Protein AF-A0ABD0L9A6-F1 (afdb_monomer)

Secondary structure (DSSP, 8-state):
-EEE--TTEEE-HHHHHHHHHHTTTGGGTEEEEEEE-S-PPPB--TTSTTB--TTT--SSS-S-EEEEEEEEE-HHHHHHHHHHGGGSPP-S-HHHHHHHHHHHH-TT-EEEE-TTEESS----HHHHTSTT-SEEES--HHHHHHHHH----S-------GGGGGS--------PPPP------HHHHHHHHHHHTT-HHHHHHHHHHHHHHHHHHHHH-

Organism: NCBI:txid370345

Sequence (221 aa):
FFLKTDDDMWVNVPALLNTVNKEQATLQTALGGSCRVTGTKPHRNVKSKWYASYNAYPQPTYPGFCSGTGYVSSLNLARHVISVSPDVPFFHLEDVYVSLCIQRLGKPFRLRPLRGFMYRGSFLACRLKSTYTITMHQVSPQRLRDTWTASCTRVHADRPRLSDRARYRLPTRHGKSPSLSGRGTIRDLDRKREFQRRNPNNDRAQRRFSLEVAKKKRRWF

Mean predicted aligned error: 11.39 Å

InterPro domains:
  IPR002659 Glycosyl transferase, family 31 [PF01762] (1-106)
  IPR002659 Glycosyl transferase, family 31 [PTHR11214] (1-107)

Radius of gyration: 20.24 Å; Cα contacts (8 Å, |Δi|>4): 299; chains: 1; bounding box: 45×55×52 Å

Structure (mmCIF, N/CA/C/O backbone):
data_AF-A0ABD0L9A6-F1
#
_entry.id   AF-A0ABD0L9A6-F1
#
loop_
_atom_site.group_PDB
_atom_site.id
_atom_site.type_symbol
_atom_site.label_atom_id
_atom_site.label_alt_id
_atom_site.label_comp_id
_atom_site.label_asym_id
_atom_site.label_entity_id
_atom_site.label_seq_id
_atom_site.pdbx_PDB_ins_code
_atom_site.Cartn_x
_atom_site.Cartn_y
_atom_site.Cartn_z
_atom_site.occupancy
_atom_site.B_iso_or_equiv
_atom_site.auth_seq_id
_atom_site.auth_comp_id
_atom_site.auth_asym_id
_atom_site.auth_atom_id
_atom_site.pdbx_PDB_model_num
ATOM 1 N N . PHE A 1 1 ? 10.669 -9.764 2.326 1.00 96.31 1 PHE A N 1
ATOM 2 C CA . PHE A 1 1 ? 9.796 -8.601 2.047 1.00 96.31 1 PHE A CA 1
ATOM 3 C C . PHE A 1 1 ? 8.679 -9.035 1.123 1.00 96.31 1 PHE A C 1
ATOM 5 O O . PHE A 1 1 ? 8.793 -10.104 0.538 1.00 96.31 1 PHE A O 1
ATOM 12 N N . PHE A 1 2 ? 7.621 -8.241 1.002 1.00 97.31 2 PHE A N 1
ATOM 13 C CA . PHE A 1 2 ? 6.567 -8.456 0.018 1.00 97.31 2 PHE A CA 1
ATOM 14 C C . PHE A 1 2 ? 6.154 -7.124 -0.625 1.00 97.31 2 PHE A C 1
ATOM 16 O O . PHE A 1 2 ? 6.320 -6.058 -0.024 1.00 97.31 2 PHE A O 1
ATOM 23 N N . LEU A 1 3 ? 5.602 -7.212 -1.834 1.00 97.94 3 LEU A N 1
ATOM 24 C CA . LEU A 1 3 ? 4.843 -6.161 -2.506 1.00 97.94 3 LEU A CA 1
ATOM 25 C C . LEU A 1 3 ? 3.428 -6.703 -2.715 1.00 97.94 3 LEU A C 1
ATOM 27 O O . LEU A 1 3 ? 3.273 -7.789 -3.271 1.00 97.94 3 LEU A O 1
ATOM 31 N N . LYS A 1 4 ? 2.411 -5.944 -2.309 1.00 97.19 4 LYS A N 1
ATOM 32 C CA . LYS A 1 4 ? 1.042 -6.128 -2.803 1.00 97.19 4 LYS A CA 1
ATOM 33 C C . LYS A 1 4 ? 0.801 -5.120 -3.916 1.00 97.19 4 LYS A C 1
ATOM 35 O O . LYS A 1 4 ? 1.149 -3.955 -3.745 1.00 97.19 4 LYS A O 1
ATOM 40 N N . THR A 1 5 ? 0.181 -5.542 -5.014 1.00 96.31 5 THR A N 1
ATOM 41 C CA . THR A 1 5 ? -0.231 -4.679 -6.132 1.00 96.31 5 THR A CA 1
ATOM 42 C C . THR A 1 5 ? -1.413 -5.309 -6.881 1.00 96.31 5 THR A C 1
ATOM 44 O O . THR A 1 5 ? -1.702 -6.483 -6.652 1.00 96.31 5 THR A O 1
ATOM 47 N N . ASP A 1 6 ? -2.103 -4.529 -7.712 1.00 94.31 6 ASP A N 1
ATOM 48 C CA . ASP A 1 6 ? -3.167 -5.001 -8.615 1.00 94.31 6 ASP A CA 1
ATOM 49 C C . ASP A 1 6 ? -2.582 -5.464 -9.968 1.00 94.31 6 ASP A C 1
ATOM 51 O O . ASP A 1 6 ? -1.378 -5.325 -10.205 1.00 94.31 6 ASP A O 1
ATOM 55 N N . ASP A 1 7 ? -3.408 -6.048 -10.837 1.00 94.31 7 ASP A N 1
ATOM 56 C CA . ASP A 1 7 ? -3.020 -6.604 -12.144 1.00 94.31 7 ASP A CA 1
ATOM 57 C C . ASP A 1 7 ? -2.877 -5.548 -13.257 1.00 94.31 7 ASP A C 1
ATOM 59 O O . ASP A 1 7 ? -2.206 -5.788 -14.261 1.00 94.31 7 ASP A O 1
ATOM 63 N N . ASP A 1 8 ? -3.429 -4.351 -13.057 1.00 94.31 8 ASP A N 1
ATOM 64 C CA . ASP A 1 8 ? -3.338 -3.197 -13.957 1.00 94.31 8 ASP A CA 1
ATOM 65 C C . ASP A 1 8 ? -2.182 -2.242 -13.598 1.00 94.31 8 ASP A C 1
ATOM 67 O O . ASP A 1 8 ? -2.239 -1.026 -13.820 1.00 94.31 8 ASP A O 1
ATOM 71 N N . MET A 1 9 ? -1.109 -2.793 -13.032 1.00 96.19 9 MET A N 1
ATOM 72 C CA . MET A 1 9 ? -0.025 -2.034 -12.416 1.00 96.19 9 MET A CA 1
ATOM 73 C C . MET A 1 9 ? 1.314 -2.275 -13.111 1.00 96.19 9 MET A C 1
ATOM 75 O O . MET A 1 9 ? 1.792 -3.403 -13.218 1.00 96.19 9 MET A O 1
ATOM 79 N N . TRP A 1 10 ? 1.995 -1.196 -13.501 1.00 96.50 10 TRP A N 1
ATOM 80 C CA . TRP A 1 10 ? 3.427 -1.261 -13.801 1.00 96.50 10 TRP A CA 1
ATOM 81 C C . TRP A 1 10 ? 4.229 -1.338 -12.505 1.00 96.50 10 TRP A C 1
ATOM 83 O O . TRP A 1 10 ? 3.952 -0.586 -11.569 1.00 96.50 10 TRP A O 1
ATOM 93 N N . VAL A 1 11 ? 5.267 -2.179 -12.489 1.00 97.25 11 VAL A N 1
ATOM 94 C CA . VAL A 1 11 ? 6.224 -2.289 -11.384 1.00 97.25 11 VAL A CA 1
ATOM 95 C C . VAL A 1 11 ? 7.651 -2.189 -11.921 1.00 97.25 11 VAL A C 1
ATOM 97 O O . VAL A 1 11 ? 8.142 -3.075 -12.617 1.00 97.25 11 VAL A O 1
ATOM 100 N N . ASN A 1 12 ? 8.354 -1.123 -11.544 1.00 96.75 12 ASN A N 1
ATOM 101 C CA . ASN A 1 12 ? 9.785 -0.981 -11.781 1.00 96.75 12 ASN A CA 1
ATOM 102 C C . ASN A 1 12 ? 10.559 -1.745 -10.697 1.00 96.75 12 ASN A C 1
ATOM 104 O O . ASN A 1 12 ? 10.879 -1.198 -9.638 1.00 96.75 12 ASN A O 1
ATOM 108 N N . VAL A 1 13 ? 10.842 -3.024 -10.957 1.00 96.56 13 VAL A N 1
ATOM 109 C CA . VAL A 1 13 ? 11.501 -3.923 -9.995 1.00 96.56 13 VAL A CA 1
ATOM 110 C C . VAL A 1 13 ? 12.868 -3.391 -9.520 1.00 96.56 13 VAL A C 1
ATOM 112 O O . VAL A 1 13 ? 13.085 -3.370 -8.308 1.00 96.56 13 VAL A O 1
ATOM 115 N N . PRO A 1 14 ? 13.772 -2.877 -10.381 1.00 96.06 14 PRO A N 1
ATOM 116 C CA . PRO A 1 14 ? 15.020 -2.262 -9.913 1.00 96.06 14 PRO A CA 1
ATOM 117 C C . PRO A 1 14 ? 14.820 -1.093 -8.935 1.00 96.06 14 PRO A C 1
ATOM 119 O O . PRO A 1 14 ? 15.480 -1.032 -7.894 1.00 96.06 14 PRO A O 1
ATOM 122 N N . ALA A 1 15 ? 13.895 -0.172 -9.231 1.00 96.75 15 ALA A N 1
ATOM 123 C CA . ALA A 1 15 ? 13.607 0.959 -8.346 1.00 96.75 15 ALA A CA 1
ATOM 124 C C . ALA A 1 15 ? 12.977 0.499 -7.020 1.00 96.75 15 ALA A C 1
ATOM 126 O O . ALA A 1 15 ? 13.343 0.998 -5.954 1.00 96.75 15 ALA A O 1
ATOM 127 N N . LEU A 1 16 ? 12.078 -0.488 -7.083 1.00 97.94 16 LEU A N 1
ATOM 128 C CA . LEU A 1 16 ? 11.472 -1.129 -5.920 1.00 97.94 16 LEU A CA 1
ATOM 129 C C . LEU A 1 16 ? 12.531 -1.732 -4.990 1.00 97.94 16 LEU A C 1
ATOM 131 O O . LEU A 1 16 ? 12.532 -1.425 -3.799 1.00 97.94 16 LEU A O 1
ATOM 135 N N . LEU A 1 17 ? 13.438 -2.555 -5.526 1.00 97.81 17 LEU A N 1
ATOM 136 C CA . LEU A 1 17 ? 14.486 -3.217 -4.746 1.00 97.81 17 LEU A CA 1
ATOM 137 C C . LEU A 1 17 ? 15.423 -2.199 -4.087 1.00 97.81 17 LEU A C 1
ATOM 139 O O . LEU A 1 17 ? 15.711 -2.310 -2.898 1.00 97.81 17 LEU A O 1
ATOM 143 N N . ASN A 1 18 ? 15.823 -1.153 -4.816 1.00 97.38 18 ASN A N 1
ATOM 144 C CA . ASN A 1 18 ? 16.620 -0.057 -4.261 1.00 97.38 18 ASN A CA 1
ATOM 145 C C . ASN A 1 18 ? 15.913 0.632 -3.079 1.00 97.38 18 ASN A C 1
ATOM 147 O O . ASN A 1 18 ? 16.538 0.906 -2.056 1.00 97.38 18 ASN A O 1
ATOM 151 N N . THR A 1 19 ? 14.608 0.896 -3.194 1.00 97.50 19 THR A N 1
ATOM 152 C CA . THR A 1 19 ? 13.826 1.500 -2.105 1.00 97.50 19 THR A CA 1
ATOM 153 C C . THR A 1 19 ? 13.666 0.549 -0.917 1.00 97.50 19 THR A C 1
ATOM 155 O O . THR A 1 19 ? 13.827 0.986 0.220 1.00 97.50 19 THR A O 1
ATOM 158 N N . VAL A 1 20 ? 13.398 -0.741 -1.147 1.00 97.75 20 VAL A N 1
ATOM 159 C CA . VAL A 1 20 ? 13.281 -1.741 -0.071 1.00 97.75 20 VAL A CA 1
ATOM 160 C C . VAL A 1 20 ? 14.597 -1.888 0.690 1.00 97.75 20 VAL A C 1
ATOM 162 O O . VAL A 1 20 ? 14.572 -1.897 1.917 1.00 97.75 20 VAL A O 1
ATOM 165 N N . ASN A 1 21 ? 15.734 -1.923 -0.009 1.00 97.88 21 ASN A N 1
ATOM 166 C CA . ASN A 1 21 ? 17.052 -2.008 0.622 1.00 97.88 21 ASN A CA 1
ATOM 167 C C . ASN A 1 21 ? 17.349 -0.769 1.482 1.00 97.88 21 ASN A C 1
ATOM 169 O O . ASN A 1 21 ? 17.810 -0.895 2.612 1.00 97.88 21 ASN A O 1
ATOM 173 N N . LYS A 1 22 ? 17.018 0.434 0.995 1.00 97.62 22 LYS A N 1
ATOM 174 C CA . LYS A 1 22 ? 17.204 1.684 1.755 1.00 97.62 22 LYS A CA 1
ATOM 175 C C . LYS A 1 22 ? 16.299 1.794 2.982 1.00 97.62 22 LYS A C 1
ATOM 177 O O . LYS A 1 22 ? 16.695 2.375 3.985 1.00 97.62 22 LYS A O 1
ATOM 182 N N . GLU A 1 23 ? 15.084 1.257 2.910 1.00 97.81 23 GLU A N 1
ATOM 183 C CA . GLU A 1 23 ? 14.088 1.330 3.987 1.00 97.81 23 GLU A CA 1
ATOM 184 C C . GLU A 1 23 ? 13.990 0.012 4.783 1.00 97.81 23 GLU A C 1
ATOM 186 O O . GLU A 1 23 ? 13.019 -0.196 5.510 1.00 97.81 23 GLU A O 1
ATOM 191 N N . GLN A 1 24 ? 14.983 -0.882 4.679 1.00 97.38 24 GLN A N 1
ATOM 192 C CA . GLN A 1 24 ? 14.928 -2.250 5.213 1.00 97.38 24 GLN A CA 1
ATOM 193 C C . GLN A 1 24 ? 14.579 -2.299 6.708 1.00 97.38 24 GLN A C 1
ATOM 195 O O . GLN A 1 24 ? 13.755 -3.121 7.121 1.00 97.38 24 GLN A O 1
ATOM 200 N N . ALA A 1 25 ? 15.177 -1.409 7.508 1.00 97.75 25 ALA A N 1
ATOM 201 C CA . ALA A 1 25 ? 14.904 -1.294 8.939 1.00 97.75 25 ALA A CA 1
ATOM 202 C C . ALA A 1 25 ? 13.507 -0.709 9.209 1.00 97.75 25 ALA A C 1
ATOM 204 O O . ALA A 1 25 ? 12.730 -1.278 9.973 1.00 97.75 25 ALA A O 1
ATOM 205 N N . THR A 1 26 ? 13.142 0.384 8.529 1.00 98.12 26 THR A N 1
ATOM 206 C CA . THR A 1 26 ? 11.825 1.030 8.664 1.00 98.12 26 THR A CA 1
ATOM 207 C C . THR A 1 26 ? 10.682 0.070 8.333 1.00 98.12 26 THR A C 1
ATOM 209 O O . THR A 1 26 ? 9.680 0.018 9.043 1.00 98.12 26 THR A O 1
ATOM 212 N N . LEU A 1 27 ? 10.828 -0.718 7.268 1.00 98.19 27 LEU A N 1
ATOM 213 C CA . LEU A 1 27 ? 9.805 -1.641 6.779 1.00 98.19 27 LEU A CA 1
ATOM 214 C C . LEU A 1 27 ? 9.619 -2.883 7.671 1.00 98.19 27 LEU A C 1
ATOM 216 O O . LEU A 1 27 ? 8.700 -3.667 7.431 1.00 98.19 27 LEU A O 1
ATOM 220 N N . GLN A 1 28 ? 10.424 -3.068 8.727 1.00 97.94 28 GLN A N 1
ATOM 221 C CA . GLN A 1 28 ? 10.143 -4.091 9.746 1.00 97.94 28 GLN A CA 1
ATOM 222 C C . GLN A 1 28 ? 8.860 -3.795 10.523 1.00 97.94 28 GLN A C 1
ATOM 224 O O . GLN A 1 28 ? 8.143 -4.716 10.905 1.00 97.94 28 GLN A O 1
ATOM 229 N N . THR A 1 29 ? 8.551 -2.512 10.716 1.00 98.19 29 THR A N 1
ATOM 230 C CA . THR A 1 29 ? 7.389 -2.051 11.485 1.00 98.19 29 THR A CA 1
ATOM 231 C 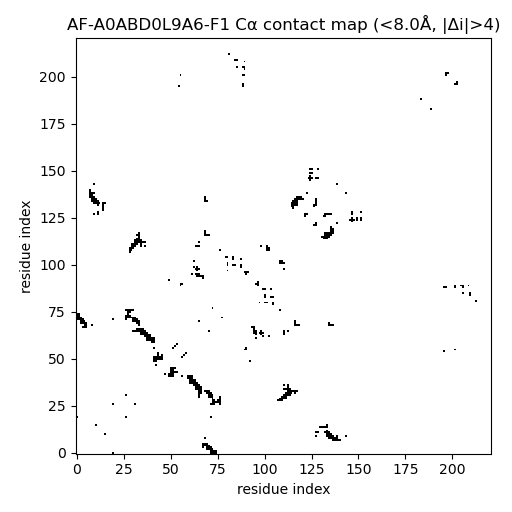C . THR A 1 29 ? 6.506 -1.089 10.696 1.00 98.19 29 THR A C 1
ATOM 233 O O . THR A 1 29 ? 5.508 -0.602 11.220 1.00 98.19 29 THR A O 1
ATOM 236 N N . ALA A 1 30 ? 6.816 -0.815 9.427 1.00 98.12 30 ALA A N 1
ATOM 237 C CA . ALA A 1 30 ? 6.038 0.112 8.620 1.00 98.12 30 ALA A CA 1
ATOM 238 C C . ALA A 1 30 ? 5.508 -0.481 7.315 1.00 98.12 30 ALA A C 1
ATOM 240 O O . ALA A 1 30 ? 6.184 -1.260 6.639 1.00 98.12 30 ALA A O 1
ATOM 241 N N . LEU A 1 31 ? 4.303 -0.050 6.940 1.00 98.19 31 LEU A N 1
ATOM 242 C CA . LEU A 1 31 ? 3.737 -0.271 5.611 1.00 98.19 31 LEU A CA 1
ATOM 243 C C . LEU A 1 31 ? 4.124 0.896 4.707 1.00 98.19 31 LEU A C 1
ATOM 245 O O . LEU A 1 31 ? 3.714 2.033 4.944 1.00 98.19 31 LEU A O 1
ATOM 249 N N . GLY A 1 32 ? 4.954 0.616 3.710 1.00 97.88 32 GLY A N 1
ATOM 250 C CA . GLY A 1 32 ? 5.490 1.598 2.779 1.00 97.88 32 GLY A CA 1
ATOM 251 C C . GLY A 1 32 ? 4.649 1.720 1.516 1.00 97.88 32 GLY A C 1
ATOM 252 O O . GLY A 1 32 ? 4.267 0.707 0.947 1.00 97.88 32 GLY A O 1
ATOM 253 N N . GLY A 1 33 ? 4.399 2.930 1.025 1.00 97.19 33 GLY A N 1
ATOM 254 C CA . GLY A 1 33 ? 3.705 3.119 -0.254 1.00 97.19 33 GLY A CA 1
ATOM 255 C C . GLY A 1 33 ? 3.180 4.535 -0.453 1.00 97.19 33 GLY A C 1
ATOM 256 O O . GLY A 1 33 ? 3.641 5.483 0.188 1.00 97.19 33 GLY A O 1
ATOM 257 N N . SER A 1 34 ? 2.173 4.682 -1.315 1.00 95.81 34 SER A N 1
ATOM 258 C CA . SER A 1 34 ? 1.457 5.953 -1.483 1.00 95.81 34 SER A CA 1
ATOM 259 C C . SER A 1 34 ? 0.446 6.141 -0.353 1.00 95.81 34 SER A C 1
ATOM 261 O O . SER A 1 34 ? -0.719 5.761 -0.470 1.00 95.81 34 SER A O 1
ATOM 263 N N . CYS A 1 35 ? 0.906 6.663 0.786 1.00 95.62 35 CYS A N 1
ATOM 264 C CA . CYS A 1 35 ? 0.108 6.700 2.009 1.00 95.62 35 CYS A CA 1
ATOM 265 C C . CYS A 1 35 ? -0.482 8.077 2.309 1.00 95.62 35 CYS A C 1
ATOM 267 O O . CYS A 1 35 ? 0.227 9.081 2.391 1.00 95.62 35 CYS A O 1
ATOM 269 N N . ARG A 1 36 ? -1.793 8.103 2.552 1.00 92.69 36 ARG A N 1
ATOM 270 C CA . ARG A 1 36 ? -2.509 9.233 3.138 1.00 92.69 36 ARG A CA 1
ATOM 271 C C . ARG A 1 36 ? -2.546 9.026 4.640 1.00 92.69 36 ARG A C 1
ATOM 273 O O . ARG A 1 36 ? -3.248 8.145 5.115 1.00 92.69 36 ARG A O 1
ATOM 280 N N . VAL A 1 37 ? -1.771 9.810 5.382 1.00 86.12 37 VAL A N 1
ATOM 281 C CA . VAL A 1 37 ? -1.580 9.564 6.820 1.00 86.12 37 VAL A CA 1
ATOM 282 C C . VAL A 1 37 ? -2.768 9.981 7.682 1.00 86.12 37 VAL A C 1
ATOM 284 O O . VAL A 1 37 ? -2.945 9.383 8.728 1.00 86.12 37 VAL A O 1
ATOM 287 N N . THR A 1 38 ? -3.595 10.947 7.264 1.00 87.50 38 THR A N 1
ATOM 288 C CA . THR A 1 38 ? -4.823 11.356 7.973 1.00 87.50 38 THR A CA 1
ATOM 289 C C . THR A 1 38 ? -5.822 12.033 7.021 1.00 87.50 38 THR A C 1
ATOM 291 O O . THR A 1 38 ? -5.498 12.365 5.878 1.00 87.50 38 THR A O 1
ATOM 294 N N . GLY A 1 39 ? -7.059 12.246 7.487 1.00 86.88 39 GLY A N 1
ATOM 295 C CA . GLY A 1 39 ? -7.980 13.239 6.912 1.00 86.88 39 GLY A CA 1
ATOM 296 C C . GLY A 1 39 ? -8.736 12.822 5.648 1.00 86.88 39 GLY A C 1
ATOM 297 O O . GLY A 1 39 ? -9.492 13.622 5.099 1.00 86.88 39 GLY A O 1
ATOM 298 N N . THR A 1 40 ? -8.586 11.579 5.182 1.00 93.50 40 THR A N 1
ATOM 299 C CA . THR A 1 40 ? -9.368 11.096 4.033 1.00 93.50 40 THR A CA 1
ATOM 300 C C . THR A 1 40 ? -10.769 10.697 4.476 1.00 93.50 40 THR A C 1
ATOM 302 O O . THR A 1 40 ? -10.922 9.897 5.397 1.00 93.50 40 THR A O 1
ATOM 305 N N . LYS A 1 41 ? -11.792 11.256 3.824 1.00 96.25 41 LYS A N 1
ATOM 306 C CA . LYS A 1 41 ? -13.197 10.932 4.088 1.00 96.25 41 LYS A CA 1
ATOM 307 C C . LYS A 1 41 ? -13.597 9.644 3.352 1.00 96.25 41 LYS A C 1
ATOM 309 O O . LYS A 1 41 ? -13.246 9.511 2.178 1.00 96.25 41 LYS A O 1
ATOM 314 N N . PRO A 1 42 ? -14.348 8.730 3.989 1.00 96.19 42 PRO A N 1
ATOM 315 C CA . PRO A 1 42 ? -14.938 7.586 3.304 1.00 96.19 42 PRO A CA 1
ATOM 316 C C . PRO A 1 42 ? -15.896 8.043 2.197 1.00 96.19 42 PRO A C 1
ATOM 318 O O . PRO A 1 42 ? -16.665 8.990 2.392 1.00 96.19 42 PRO A O 1
ATOM 321 N N . HIS A 1 43 ? -15.890 7.371 1.044 1.00 96.94 43 HIS A N 1
ATOM 322 C CA . HIS A 1 43 ? -16.842 7.681 -0.022 1.00 96.94 43 HIS A CA 1
ATOM 323 C C . HIS A 1 43 ? -18.239 7.207 0.386 1.00 96.94 43 HIS A C 1
ATOM 325 O O . HIS A 1 43 ? -18.463 6.018 0.570 1.00 96.94 43 HIS A O 1
ATOM 331 N N . ARG A 1 44 ? -19.197 8.130 0.521 1.00 96.69 44 ARG A N 1
ATOM 332 C CA . ARG A 1 44 ? -20.578 7.810 0.939 1.00 96.69 44 ARG A CA 1
ATOM 333 C C . ARG A 1 44 ? -21.565 7.657 -0.222 1.00 96.69 44 ARG A C 1
ATOM 335 O O . ARG A 1 44 ? -22.733 7.374 0.005 1.00 96.69 44 ARG A O 1
ATOM 342 N N . ASN A 1 45 ? -21.104 7.819 -1.461 1.00 97.25 45 ASN A N 1
ATOM 343 C CA . ASN A 1 45 ? -21.920 7.575 -2.647 1.00 97.25 45 ASN A CA 1
ATOM 344 C C . ASN A 1 45 ? -21.990 6.068 -2.932 1.00 97.25 45 ASN A C 1
ATOM 346 O O . ASN A 1 45 ? -20.961 5.477 -3.255 1.00 97.25 45 ASN A O 1
ATOM 350 N N . VAL A 1 46 ? -23.191 5.485 -2.875 1.00 96.00 46 VAL A N 1
ATOM 351 C CA . VAL A 1 46 ? -23.457 4.055 -3.132 1.00 96.00 46 VAL A CA 1
ATOM 352 C C . VAL A 1 46 ? -23.030 3.582 -4.524 1.00 96.00 46 VAL A C 1
ATOM 354 O O . VAL A 1 46 ? -22.747 2.407 -4.706 1.00 96.00 46 VAL A O 1
ATOM 357 N N . LYS A 1 47 ? -22.936 4.492 -5.504 1.00 96.81 47 LYS A N 1
ATOM 358 C CA . LYS A 1 47 ? -22.467 4.186 -6.866 1.00 96.81 47 LYS A CA 1
ATOM 359 C C . LYS A 1 47 ? -20.939 4.159 -6.984 1.00 96.81 47 LYS A C 1
ATOM 361 O O . LYS A 1 47 ? -20.403 3.864 -8.047 1.00 96.81 47 LYS A O 1
ATOM 366 N N . SER A 1 48 ? -20.214 4.534 -5.930 1.00 96.50 48 SER A N 1
ATOM 367 C CA . SER A 1 48 ? -18.754 4.532 -5.942 1.00 96.50 48 SER A CA 1
ATOM 368 C C . SER A 1 48 ? -18.216 3.124 -5.716 1.00 96.50 48 SER A C 1
ATOM 370 O O . SER A 1 48 ? -18.606 2.463 -4.759 1.00 96.50 48 SER A O 1
ATOM 372 N N . LYS A 1 49 ? -17.212 2.712 -6.500 1.00 93.31 49 LYS A N 1
ATOM 373 C CA . LYS A 1 49 ? -16.455 1.476 -6.227 1.00 93.31 49 LYS A CA 1
ATOM 374 C C . LYS A 1 49 ? -15.741 1.475 -4.867 1.00 93.31 49 LYS A C 1
ATOM 376 O O . LYS A 1 49 ? -15.319 0.428 -4.401 1.00 93.31 49 LYS A O 1
ATOM 381 N N . TRP A 1 50 ? -15.594 2.651 -4.253 1.00 95.38 50 TRP A N 1
ATOM 382 C CA . TRP A 1 50 ? -14.994 2.840 -2.932 1.00 95.38 50 TRP A CA 1
ATOM 383 C C . TRP A 1 50 ? -16.040 3.114 -1.839 1.00 95.38 50 TRP A C 1
ATOM 385 O O . TRP A 1 50 ? -15.701 3.669 -0.792 1.00 95.38 50 TRP A O 1
ATOM 395 N N . TYR A 1 51 ? -17.318 2.809 -2.096 1.00 96.94 51 TYR A N 1
ATOM 396 C CA . TYR A 1 51 ? -18.416 3.116 -1.186 1.00 96.94 51 TYR A CA 1
ATOM 397 C C . TYR A 1 51 ? -18.224 2.476 0.191 1.00 96.94 51 TYR A C 1
ATOM 399 O O . TYR A 1 51 ? -18.223 1.262 0.350 1.00 96.94 51 TYR A O 1
ATOM 407 N N . ALA A 1 52 ? -18.164 3.310 1.219 1.00 96.38 52 ALA A N 1
ATOM 408 C CA . ALA A 1 52 ? -18.150 2.906 2.609 1.00 96.38 52 ALA A CA 1
ATOM 409 C C . ALA A 1 52 ? -19.477 3.306 3.256 1.00 96.38 52 ALA A C 1
ATOM 411 O O . ALA A 1 52 ? -19.738 4.493 3.477 1.00 96.38 52 ALA A O 1
ATOM 412 N N . SER A 1 53 ? -20.312 2.329 3.605 1.00 95.12 53 SER A N 1
ATOM 413 C CA . SER A 1 53 ? -21.539 2.601 4.358 1.00 95.12 53 SER A CA 1
ATOM 414 C C . SER A 1 53 ? -21.223 3.075 5.780 1.00 95.12 53 SER A C 1
ATOM 416 O O . SER A 1 53 ? -20.157 2.781 6.331 1.00 95.12 53 SER A O 1
ATOM 418 N N . TYR A 1 54 ? -22.149 3.810 6.399 1.00 94.75 54 TYR A N 1
ATOM 419 C CA . TYR A 1 54 ? -22.020 4.189 7.812 1.00 94.75 54 TYR A CA 1
ATOM 420 C C . TYR A 1 54 ? -21.998 2.965 8.734 1.00 94.75 54 TYR A C 1
ATOM 422 O O . TYR A 1 54 ? -21.279 2.970 9.729 1.00 94.75 54 TYR A O 1
ATOM 430 N N . ASN A 1 55 ? -22.694 1.891 8.353 1.00 92.00 55 ASN A N 1
ATOM 431 C CA . ASN A 1 55 ? -22.693 0.631 9.094 1.00 92.00 55 ASN A CA 1
ATOM 432 C C . ASN A 1 55 ? -21.321 -0.056 9.058 1.00 92.00 55 ASN A C 1
ATOM 434 O O . ASN A 1 55 ? -20.868 -0.564 10.079 1.00 92.00 55 ASN A O 1
ATOM 438 N N . ALA A 1 56 ? -20.651 -0.065 7.900 1.00 90.75 56 ALA A N 1
ATOM 439 C CA . ALA A 1 56 ? -19.316 -0.650 7.768 1.00 90.75 56 ALA A CA 1
ATOM 440 C C . ALA A 1 56 ? -18.236 0.239 8.403 1.00 90.75 56 ALA A C 1
ATOM 442 O O . ALA A 1 56 ? -17.289 -0.256 9.007 1.00 90.75 56 ALA A O 1
ATOM 443 N N . TYR A 1 57 ? -18.370 1.562 8.274 1.00 94.94 57 TYR A N 1
ATOM 444 C CA . TYR A 1 57 ? -17.411 2.515 8.819 1.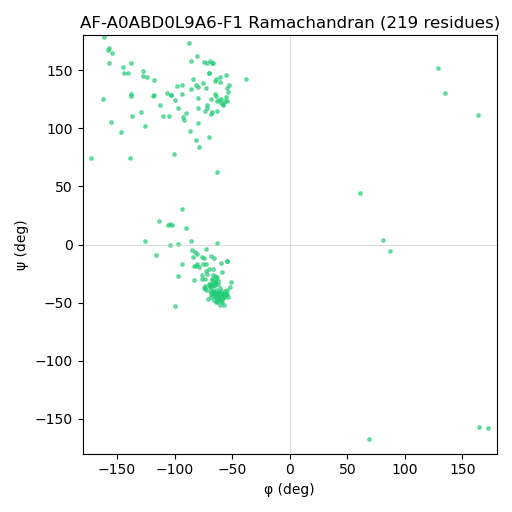00 94.94 57 TYR A CA 1
ATOM 445 C C . TYR A 1 57 ? -18.107 3.809 9.273 1.00 94.94 57 TYR A C 1
ATOM 447 O O . TYR A 1 57 ? -18.342 4.699 8.449 1.00 94.94 57 TYR A O 1
ATOM 455 N N . PRO A 1 58 ? -18.430 3.955 10.569 1.00 94.56 58 PRO A N 1
ATOM 456 C CA . PRO A 1 58 ? -19.200 5.088 11.083 1.00 94.56 58 PRO A CA 1
ATOM 457 C C . PRO A 1 58 ? -18.362 6.360 11.246 1.00 94.56 58 PRO A C 1
ATOM 459 O O . PRO A 1 58 ? -18.916 7.454 11.310 1.00 94.56 58 PRO A O 1
ATOM 462 N N . GLN A 1 59 ? -17.031 6.243 11.301 1.00 94.75 59 GLN A N 1
ATOM 463 C CA . GLN A 1 59 ? -16.161 7.395 11.534 1.00 94.75 59 GLN A CA 1
ATOM 464 C C . GLN A 1 59 ? -16.148 8.341 10.316 1.00 94.75 59 GLN A C 1
ATOM 466 O O . GLN A 1 59 ? -16.259 7.891 9.169 1.00 94.75 59 GLN A O 1
ATOM 471 N N . PRO A 1 60 ? -16.005 9.660 10.533 1.00 95.81 60 PRO A N 1
ATOM 472 C CA . PRO A 1 60 ? -16.048 10.653 9.457 1.00 95.81 60 PRO A CA 1
ATOM 473 C C . PRO A 1 60 ? -14.798 10.638 8.567 1.00 95.81 60 PRO A C 1
ATOM 475 O O . PRO A 1 60 ? -14.850 11.093 7.424 1.00 95.81 60 PRO A O 1
ATOM 478 N N . THR A 1 61 ? -13.678 10.129 9.076 1.00 96.12 61 THR A N 1
ATOM 479 C CA . THR A 1 61 ? -12.389 10.061 8.384 1.00 96.12 61 THR A CA 1
ATOM 480 C C . THR A 1 61 ? -11.696 8.742 8.686 1.00 96.12 61 THR A C 1
ATOM 482 O O . THR A 1 61 ? -11.832 8.194 9.778 1.00 96.12 61 THR A O 1
ATOM 485 N N . TYR A 1 62 ? -10.932 8.243 7.716 1.00 95.00 62 TYR A N 1
ATOM 486 C CA . TYR A 1 62 ? -9.999 7.150 7.949 1.00 95.00 62 TYR A CA 1
ATOM 487 C C . TYR A 1 62 ? -8.812 7.628 8.801 1.00 95.00 62 TYR A C 1
ATOM 489 O O . TYR A 1 62 ? -8.365 8.771 8.639 1.00 95.00 62 TYR A O 1
ATOM 497 N N . PRO A 1 63 ? -8.240 6.752 9.649 1.00 91.00 63 PRO A N 1
ATOM 498 C CA . PRO A 1 63 ? -7.045 7.046 10.446 1.00 91.00 63 PRO A CA 1
ATOM 499 C C . PRO A 1 63 ? -5.779 7.206 9.596 1.00 91.00 63 PRO A C 1
ATOM 501 O O . PRO A 1 63 ? -4.752 7.617 10.117 1.00 91.00 63 PRO A O 1
ATOM 504 N N . GLY A 1 64 ? -5.870 6.866 8.310 1.00 94.25 64 GLY A N 1
ATOM 505 C CA . GLY A 1 64 ? -4.797 6.843 7.331 1.00 94.25 64 GLY A CA 1
ATOM 506 C C . GLY A 1 64 ? -4.760 5.495 6.615 1.00 94.25 64 GLY A C 1
ATOM 507 O O . GLY A 1 64 ? -5.196 4.491 7.175 1.00 94.25 64 GLY A O 1
ATOM 508 N N . PHE A 1 65 ? -4.278 5.471 5.375 1.00 96.19 65 PHE A N 1
ATOM 509 C CA . PHE A 1 65 ? -4.053 4.234 4.625 1.00 96.19 65 PHE A CA 1
ATOM 510 C C . PHE A 1 65 ? -3.009 4.408 3.521 1.00 96.19 65 PHE A C 1
ATOM 512 O O . PHE A 1 65 ? -2.776 5.525 3.052 1.00 96.19 65 PHE A O 1
ATOM 519 N N . CYS A 1 66 ? -2.380 3.311 3.107 1.00 95.44 66 CYS A N 1
ATOM 520 C CA . CYS A 1 66 ? -1.560 3.260 1.895 1.00 95.44 66 CYS A CA 1
ATOM 521 C C . CYS A 1 66 ? -2.411 2.777 0.730 1.00 95.44 66 CYS A C 1
ATOM 523 O O . CYS A 1 66 ? -3.094 1.782 0.875 1.00 95.44 66 CYS A O 1
ATOM 525 N N . SER A 1 67 ? -2.400 3.489 -0.394 1.00 92.25 67 SER A N 1
ATOM 526 C CA . SER A 1 67 ? -3.259 3.192 -1.542 1.00 92.25 67 SER A CA 1
ATOM 527 C C . SER A 1 67 ? -3.008 1.798 -2.124 1.00 92.25 67 SER A C 1
ATOM 529 O O . SER A 1 67 ? -1.861 1.364 -2.244 1.00 92.25 67 SER A O 1
ATOM 531 N N . GLY A 1 68 ? -4.085 1.156 -2.587 1.00 87.31 68 GLY A N 1
ATOM 532 C CA . GLY A 1 68 ? -4.051 -0.117 -3.311 1.00 87.31 68 GLY A CA 1
ATOM 533 C C . GLY A 1 68 ? -3.158 -0.170 -4.562 1.00 87.31 68 GLY A C 1
ATOM 534 O O . GLY A 1 68 ? -2.789 -1.271 -4.963 1.00 87.31 68 GLY A O 1
ATOM 535 N N . THR A 1 69 ? -2.694 0.971 -5.099 1.00 87.88 69 THR A N 1
ATOM 536 C CA . THR A 1 69 ? -1.726 1.060 -6.223 1.00 87.88 69 THR A CA 1
ATOM 537 C C . THR A 1 69 ? -0.345 0.473 -5.931 1.00 87.88 69 THR A C 1
ATOM 539 O O . THR A 1 69 ? 0.592 0.622 -6.713 1.00 87.88 69 THR A O 1
ATOM 542 N N . GLY A 1 70 ? -0.148 -0.069 -4.742 1.00 95.44 70 GLY A N 1
ATOM 543 C CA . GLY A 1 70 ? 1.069 -0.748 -4.366 1.00 95.44 70 GLY A CA 1
ATOM 544 C C . GLY A 1 70 ? 1.529 -0.321 -2.989 1.00 95.44 70 GLY A C 1
ATOM 545 O O . GLY A 1 70 ? 1.664 0.873 -2.702 1.00 95.44 70 GLY A O 1
ATOM 546 N N . TYR A 1 71 ? 1.818 -1.310 -2.157 1.00 97.44 71 TYR A N 1
ATOM 547 C CA . TYR A 1 71 ? 2.489 -1.095 -0.889 1.00 97.44 71 TYR A CA 1
ATOM 548 C C . TYR A 1 71 ? 3.432 -2.257 -0.575 1.00 97.44 71 TYR A C 1
ATOM 550 O O . TYR A 1 71 ? 3.249 -3.391 -1.022 1.00 97.44 71 TYR A O 1
ATOM 558 N N . VAL A 1 72 ? 4.466 -1.954 0.199 1.00 98.31 72 VAL A N 1
ATOM 559 C CA . VAL A 1 72 ? 5.576 -2.847 0.515 1.00 98.31 72 VAL A CA 1
ATOM 560 C C . VAL A 1 72 ? 5.771 -2.936 2.013 1.00 98.31 72 VAL A C 1
ATOM 562 O O . VAL A 1 72 ? 5.608 -1.950 2.733 1.00 98.31 72 VAL A O 1
ATOM 565 N N . SER A 1 73 ? 6.160 -4.111 2.494 1.00 98.31 73 SER A N 1
ATOM 566 C CA . SER A 1 73 ? 6.624 -4.259 3.870 1.00 98.31 73 SER A CA 1
ATOM 567 C C . SER A 1 73 ? 7.426 -5.546 4.078 1.00 98.31 73 SER A C 1
ATOM 569 O O . SER A 1 73 ? 7.651 -6.343 3.160 1.00 98.31 73 SER A O 1
ATOM 571 N N . SER A 1 74 ? 7.908 -5.740 5.300 1.00 98.19 74 SER A N 1
ATOM 572 C CA . SER A 1 74 ? 8.478 -6.999 5.758 1.00 98.19 74 SER A CA 1
ATOM 573 C C . SER A 1 74 ? 7.392 -8.062 5.965 1.00 98.19 74 SER A C 1
ATOM 575 O O . SER A 1 74 ? 6.229 -7.772 6.244 1.00 98.19 74 SER A O 1
ATOM 577 N N . LEU A 1 75 ? 7.793 -9.334 5.899 1.00 97.56 75 LEU A N 1
ATOM 578 C CA . LEU A 1 75 ? 6.924 -10.435 6.328 1.00 97.56 75 LEU A CA 1
ATOM 579 C C . LEU A 1 75 ? 6.678 -10.402 7.846 1.00 97.56 75 LEU A C 1
ATOM 581 O O . LEU A 1 75 ? 5.687 -10.953 8.315 1.00 97.56 75 LEU A O 1
ATOM 585 N N . ASN A 1 76 ? 7.550 -9.735 8.611 1.00 96.19 76 ASN A N 1
ATOM 586 C CA . ASN A 1 76 ? 7.358 -9.543 10.042 1.00 96.19 76 ASN A CA 1
ATOM 587 C C . ASN A 1 76 ? 6.108 -8.696 10.323 1.00 96.19 76 ASN A C 1
ATOM 589 O O . ASN A 1 76 ? 5.233 -9.127 11.075 1.00 96.19 76 ASN A O 1
ATOM 593 N N . LEU A 1 77 ? 5.960 -7.549 9.646 1.00 97.75 77 LEU A N 1
ATOM 594 C CA . LEU A 1 77 ? 4.732 -6.759 9.740 1.00 97.75 77 LEU A CA 1
ATOM 595 C C . LEU A 1 77 ? 3.511 -7.575 9.298 1.00 97.75 77 LEU A C 1
ATOM 597 O O . LEU A 1 77 ? 2.487 -7.539 9.974 1.00 97.75 77 LEU A O 1
ATOM 601 N N . ALA A 1 78 ? 3.619 -8.343 8.206 1.00 97.25 78 ALA A N 1
ATOM 602 C CA . ALA A 1 78 ? 2.509 -9.165 7.718 1.00 97.25 78 ALA A CA 1
ATOM 603 C C . ALA A 1 78 ? 2.003 -10.155 8.781 1.00 97.25 78 ALA A C 1
ATOM 605 O O . ALA A 1 78 ? 0.796 -10.294 8.960 1.00 97.25 78 ALA A O 1
ATOM 606 N N . ARG A 1 79 ? 2.904 -10.798 9.537 1.00 96.44 79 ARG A N 1
ATOM 607 C CA . ARG A 1 79 ? 2.527 -11.709 10.633 1.00 96.44 79 ARG A CA 1
ATOM 608 C C . ARG A 1 79 ? 1.754 -10.999 11.744 1.00 96.44 79 ARG A C 1
ATOM 610 O O . ARG A 1 79 ? 0.754 -11.538 12.210 1.00 96.44 79 ARG A O 1
ATOM 617 N N . HIS A 1 80 ? 2.176 -9.794 12.123 1.00 97.69 80 HIS A N 1
ATOM 618 C CA . HIS A 1 80 ? 1.474 -8.980 13.121 1.00 97.69 80 HIS A CA 1
ATOM 619 C C . HIS A 1 80 ? 0.108 -8.501 12.612 1.00 97.69 80 HIS A C 1
ATOM 621 O O . HIS A 1 80 ? -0.883 -8.532 13.334 1.00 97.69 80 HIS A O 1
ATOM 627 N N . VAL A 1 81 ? 0.023 -8.099 11.342 1.00 97.19 81 VAL A N 1
ATOM 628 C CA . VAL A 1 81 ? -1.257 -7.740 10.716 1.00 97.19 81 VAL A CA 1
ATOM 629 C C . VAL A 1 81 ? -2.206 -8.940 10.720 1.00 97.19 81 VAL A C 1
ATOM 631 O O . VAL A 1 81 ? -3.362 -8.805 11.112 1.00 97.19 81 VAL A O 1
ATOM 634 N N . ILE A 1 82 ? -1.719 -10.129 10.355 1.00 95.94 82 ILE A N 1
ATOM 635 C CA . ILE A 1 82 ? -2.512 -11.362 10.378 1.00 95.94 82 ILE A CA 1
ATOM 636 C C . ILE A 1 82 ? -2.988 -11.686 11.797 1.00 95.94 82 ILE A C 1
ATOM 638 O O . ILE A 1 82 ? -4.155 -12.040 11.958 1.00 95.94 82 ILE A O 1
ATOM 642 N N . SER A 1 83 ? -2.131 -11.560 12.818 1.00 95.75 83 SER A N 1
ATOM 643 C CA . SER A 1 83 ? -2.499 -11.908 14.197 1.00 95.75 83 SER A CA 1
ATOM 644 C C . SER A 1 83 ? -3.597 -11.014 14.767 1.00 95.75 83 SER A C 1
ATOM 646 O O . SER A 1 83 ? -4.426 -11.507 15.525 1.00 95.75 83 SER A O 1
ATOM 648 N N . VAL A 1 84 ? -3.641 -9.739 14.372 1.00 96.62 84 VAL A N 1
ATOM 649 C CA . VAL A 1 84 ? -4.639 -8.782 14.866 1.00 96.62 84 VAL A CA 1
ATOM 650 C C . VAL A 1 84 ? -5.881 -8.675 13.981 1.00 96.62 84 VAL A C 1
ATOM 652 O O . VAL A 1 84 ? -6.906 -8.160 14.420 1.00 96.62 84 VAL A O 1
ATOM 655 N N . SER A 1 85 ? -5.812 -9.154 12.737 1.00 95.75 85 SER A N 1
ATOM 656 C CA . SER A 1 85 ? -6.922 -9.073 11.781 1.00 95.75 85 SER A CA 1
ATOM 657 C C . SER A 1 85 ? -8.266 -9.616 12.312 1.00 95.75 85 SER A C 1
ATOM 659 O O . SER A 1 85 ? -9.286 -8.973 12.055 1.00 95.75 85 SER A O 1
ATOM 661 N N . PRO A 1 86 ? -8.336 -10.696 13.126 1.00 92.88 86 PRO A N 1
ATOM 662 C CA . PRO A 1 86 ? -9.613 -11.169 13.669 1.00 92.88 86 PRO A CA 1
ATOM 663 C C . PRO A 1 86 ? -10.287 -10.172 14.623 1.00 92.88 86 PRO A C 1
ATOM 665 O O . PRO A 1 86 ? -11.514 -10.164 14.711 1.00 92.88 86 PRO A O 1
ATOM 668 N N . ASP A 1 87 ? -9.505 -9.312 15.284 1.00 93.62 87 ASP A N 1
ATOM 669 C CA . ASP A 1 87 ? -9.991 -8.289 16.221 1.00 93.62 87 ASP A CA 1
ATOM 670 C C . ASP A 1 87 ? -10.438 -7.000 15.521 1.00 93.62 87 ASP A C 1
ATOM 672 O O . ASP A 1 87 ? -11.003 -6.100 16.154 1.00 93.62 87 ASP A O 1
ATOM 676 N N . VAL A 1 88 ? -10.139 -6.867 14.228 1.00 93.94 88 VAL A N 1
ATOM 677 C CA . VAL A 1 88 ? -10.475 -5.695 13.423 1.00 93.94 88 VAL A CA 1
ATOM 678 C C . VAL A 1 88 ? -11.727 -6.007 12.609 1.00 93.9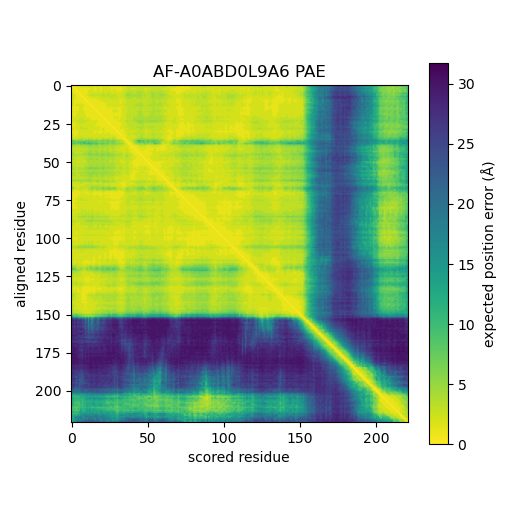4 88 VAL A C 1
ATOM 680 O O . VAL A 1 88 ? -11.717 -6.981 11.849 1.00 93.94 88 VAL A O 1
ATOM 683 N N . PRO A 1 89 ? -12.795 -5.191 12.725 1.00 91.81 89 PRO A N 1
ATOM 684 C CA . PRO A 1 89 ? -13.995 -5.366 11.919 1.00 91.81 89 PRO A CA 1
ATOM 685 C C . PRO A 1 89 ? -13.661 -5.399 10.430 1.00 91.81 89 PRO A C 1
ATOM 687 O O . PRO A 1 89 ? -12.951 -4.519 9.934 1.00 91.81 89 PRO A O 1
ATOM 690 N N . PHE A 1 90 ? -14.186 -6.402 9.728 1.00 91.44 90 PHE A N 1
ATOM 691 C CA . PHE A 1 90 ? -13.991 -6.557 8.297 1.00 91.44 90 PHE A CA 1
ATOM 692 C C . PHE A 1 90 ? -14.368 -5.274 7.560 1.00 91.44 90 PHE A C 1
ATOM 694 O O . PHE A 1 90 ? -15.392 -4.635 7.821 1.00 91.44 90 PHE A O 1
ATOM 701 N N . PHE A 1 91 ? -13.527 -4.910 6.601 1.00 93.81 91 PHE A N 1
ATOM 702 C CA . PHE A 1 91 ? -13.770 -3.783 5.728 1.00 93.81 91 PHE A CA 1
ATOM 703 C C . PHE A 1 91 ? -13.379 -4.163 4.304 1.00 93.81 91 PHE A C 1
ATOM 705 O O . PHE A 1 91 ? -12.283 -4.657 4.061 1.00 93.81 91 PHE A O 1
ATOM 712 N N . HIS A 1 92 ? -14.299 -3.962 3.362 1.00 92.94 92 HIS A N 1
ATOM 713 C CA . HIS A 1 92 ? -14.162 -4.481 1.998 1.00 92.94 92 HIS A CA 1
ATOM 714 C C . HIS A 1 92 ? -13.015 -3.844 1.196 1.00 92.94 92 HIS A C 1
ATOM 716 O O . HIS A 1 92 ? -12.491 -4.482 0.286 1.00 92.94 92 HIS A O 1
ATOM 722 N N . LEU A 1 93 ? -12.624 -2.603 1.516 1.00 95.12 93 LEU A N 1
ATOM 723 C CA . LEU A 1 93 ? -11.426 -1.990 0.943 1.00 95.12 93 LEU A CA 1
ATOM 724 C C . LEU A 1 93 ? -10.210 -2.523 1.691 1.00 95.12 93 LEU A C 1
ATOM 726 O O . LEU A 1 93 ? -9.948 -2.134 2.829 1.00 95.12 93 LEU A O 1
ATOM 730 N N . GLU A 1 94 ? -9.495 -3.427 1.035 1.00 95.06 94 GLU A N 1
ATOM 731 C CA . GLU A 1 94 ? -8.336 -4.129 1.582 1.00 95.06 94 GLU A CA 1
ATOM 732 C C . GLU A 1 94 ? -7.253 -3.165 2.091 1.00 95.06 94 GLU A C 1
ATOM 734 O O . GLU A 1 94 ? -6.740 -3.331 3.196 1.00 95.06 94 GLU A O 1
ATOM 739 N N . ASP A 1 95 ? -6.972 -2.109 1.333 1.00 95.25 95 ASP A N 1
ATOM 740 C CA . ASP A 1 95 ? -5.922 -1.140 1.633 1.00 95.25 95 ASP A CA 1
ATOM 741 C C . ASP A 1 95 ? -6.233 -0.307 2.894 1.00 95.25 95 ASP A C 1
ATOM 743 O O . ASP A 1 95 ? -5.367 -0.052 3.744 1.00 95.25 95 ASP A O 1
ATOM 747 N N . VAL A 1 96 ? -7.510 0.030 3.087 1.00 96.12 96 VAL A N 1
ATOM 748 C CA . VAL A 1 96 ? -8.028 0.596 4.335 1.00 96.12 96 VAL A CA 1
ATOM 749 C C . VAL A 1 96 ? -7.995 -0.447 5.455 1.00 96.12 96 VAL A C 1
ATOM 751 O O . VAL A 1 96 ? -7.536 -0.131 6.551 1.00 96.12 96 VAL A O 1
ATOM 754 N N . TYR A 1 97 ? -8.430 -1.684 5.209 1.00 96.69 97 TYR A N 1
ATOM 755 C CA . TYR A 1 97 ? -8.497 -2.741 6.223 1.00 96.69 97 TYR A CA 1
ATOM 756 C C . TYR A 1 97 ? -7.126 -3.091 6.821 1.00 96.69 97 TYR A C 1
ATOM 758 O O . TYR A 1 97 ? -6.972 -3.119 8.045 1.0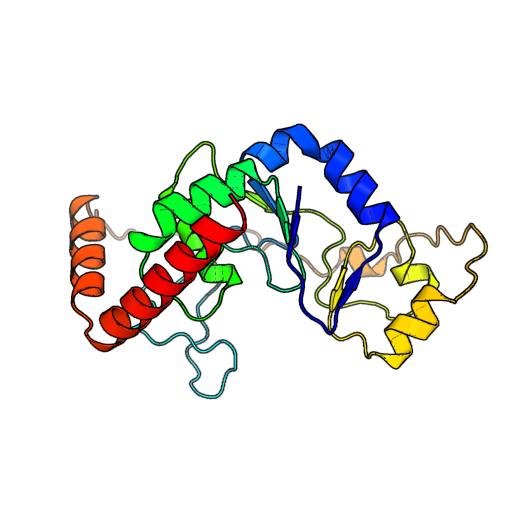0 96.69 97 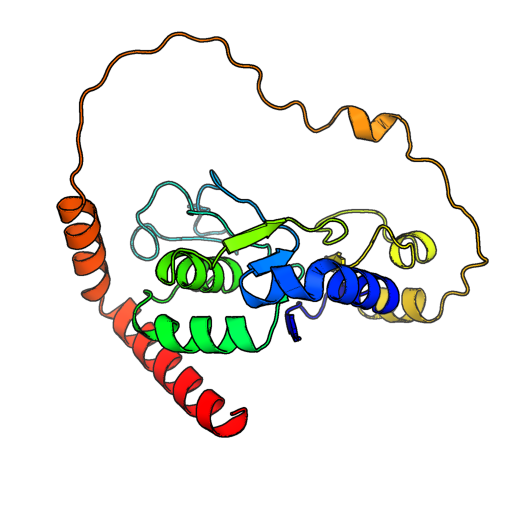TYR A O 1
ATOM 766 N N . VAL A 1 98 ? -6.097 -3.275 5.988 1.00 97.00 98 VAL A N 1
ATOM 767 C CA . VAL A 1 98 ? -4.721 -3.507 6.460 1.00 97.00 98 VAL A CA 1
ATOM 768 C C . VAL A 1 98 ? -4.224 -2.324 7.289 1.00 97.00 98 VAL A C 1
ATOM 770 O O . VAL A 1 98 ? -3.566 -2.505 8.314 1.00 97.00 98 VAL A O 1
ATOM 773 N N . SER A 1 99 ? -4.594 -1.103 6.907 1.00 95.31 99 SER A N 1
ATOM 774 C CA . SER A 1 99 ? -4.220 0.103 7.648 1.00 95.31 99 SER A CA 1
ATOM 775 C C . SER A 1 99 ? -4.936 0.213 9.001 1.00 95.31 99 SER A C 1
ATOM 777 O O . SER A 1 99 ? -4.327 0.650 9.979 1.00 95.31 99 SER A O 1
ATOM 779 N N . LEU A 1 100 ? -6.186 -0.258 9.103 1.00 96.62 100 LEU A N 1
ATOM 780 C CA . LEU A 1 100 ? -6.888 -0.419 10.384 1.00 96.62 100 LEU A CA 1
ATOM 781 C C . LEU A 1 100 ? -6.193 -1.455 11.278 1.00 96.62 100 LEU A C 1
ATOM 783 O O . LEU A 1 100 ? -6.056 -1.225 12.480 1.00 96.62 100 LEU A O 1
ATOM 787 N N . CYS A 1 101 ? -5.687 -2.551 10.704 1.00 97.94 101 CYS A N 1
ATOM 788 C CA . CYS A 1 101 ? -4.883 -3.532 11.439 1.00 97.94 101 CYS A CA 1
ATOM 789 C C . CYS A 1 101 ? -3.590 -2.914 11.981 1.00 97.94 101 CYS A C 1
ATOM 791 O O . CYS A 1 101 ? -3.283 -3.065 13.160 1.00 97.94 101 CYS A O 1
ATOM 793 N N . ILE A 1 102 ? -2.872 -2.137 11.167 1.00 97.62 102 ILE A N 1
ATOM 794 C CA . ILE A 1 102 ? -1.665 -1.416 11.605 1.00 97.62 102 ILE A CA 1
ATOM 795 C C . ILE A 1 102 ? -1.991 -0.424 12.724 1.00 97.62 102 ILE A C 1
ATOM 797 O O . ILE A 1 102 ? -1.263 -0.347 13.711 1.00 97.62 102 ILE A O 1
ATOM 801 N N . GLN A 1 103 ? -3.107 0.301 12.617 1.00 95.69 103 GLN A N 1
ATOM 802 C CA . GLN A 1 103 ? -3.551 1.196 13.683 1.00 95.69 103 GLN A CA 1
ATOM 803 C C . GLN A 1 103 ? -3.844 0.428 14.981 1.00 95.69 103 GLN A C 1
ATOM 805 O O . GLN A 1 103 ? -3.500 0.897 16.065 1.00 95.69 103 GLN A O 1
ATOM 810 N N . ARG A 1 104 ? -4.474 -0.746 14.879 1.00 97.12 104 ARG A N 1
ATOM 811 C CA . ARG A 1 104 ? -4.815 -1.597 16.024 1.00 97.12 104 ARG A CA 1
ATOM 812 C C . ARG A 1 104 ? -3.583 -2.186 16.718 1.00 97.12 104 ARG A C 1
ATOM 814 O O . ARG A 1 104 ? -3.649 -2.387 17.932 1.00 97.12 104 ARG A O 1
ATOM 821 N N . LEU A 1 105 ? -2.495 -2.432 15.982 1.00 97.69 105 LEU A N 1
ATOM 822 C CA . LEU A 1 105 ? -1.200 -2.833 16.545 1.00 97.69 105 LEU A CA 1
ATOM 823 C C . LEU A 1 105 ? -0.546 -1.714 17.371 1.00 97.69 105 LEU A C 1
ATOM 825 O O . LEU A 1 105 ? 0.165 -2.002 18.328 1.00 97.69 105 LEU A O 1
ATOM 829 N N . GLY A 1 106 ? -0.798 -0.446 17.031 1.00 96.31 106 GLY A N 1
ATOM 830 C CA . GLY A 1 106 ? -0.209 0.699 17.726 1.00 96.31 106 GLY A CA 1
ATOM 831 C C . GLY A 1 106 ? 1.300 0.828 17.494 1.00 96.31 106 GLY A C 1
ATOM 832 O O . GLY A 1 106 ? 1.867 0.209 16.599 1.00 96.31 106 GLY A O 1
ATOM 833 N N . LYS A 1 107 ? 1.980 1.669 18.282 1.00 95.44 107 LYS A N 1
ATOM 834 C CA . LYS A 1 107 ? 3.436 1.855 18.147 1.00 95.44 107 LYS A CA 1
ATOM 835 C C . LYS A 1 107 ? 4.184 0.554 18.500 1.00 95.44 107 LYS A C 1
ATOM 837 O O . LYS A 1 107 ? 3.793 -0.101 19.460 1.00 95.44 107 LYS A O 1
ATOM 842 N N . PRO A 1 108 ? 5.264 0.201 17.772 1.00 96.69 108 PRO A N 1
ATOM 843 C CA . PRO A 1 108 ? 5.976 1.013 16.775 1.00 96.69 108 PRO A CA 1
ATOM 844 C C . PRO A 1 108 ? 5.396 0.953 15.349 1.00 96.69 108 PRO A C 1
ATOM 846 O O . PRO A 1 108 ? 5.968 1.558 14.439 1.00 96.69 108 PRO A O 1
ATOM 849 N N . PHE A 1 109 ? 4.283 0.249 15.138 1.00 98.25 109 PHE A N 1
ATOM 850 C CA . PHE A 1 109 ? 3.719 0.014 13.816 1.00 98.25 109 PHE A CA 1
ATOM 851 C C . PHE A 1 109 ? 3.071 1.265 13.217 1.00 98.25 109 PHE A C 1
ATOM 853 O O . PHE A 1 109 ? 2.353 2.004 13.894 1.00 98.25 109 PHE A O 1
ATOM 860 N N . ARG A 1 110 ? 3.355 1.545 11.939 1.00 97.50 110 ARG A N 1
ATOM 861 C CA . ARG A 1 110 ? 2.911 2.790 11.286 1.00 97.50 110 ARG A CA 1
ATOM 862 C C . ARG A 1 110 ? 2.848 2.714 9.764 1.00 97.50 110 ARG A C 1
ATOM 864 O O . ARG A 1 110 ? 3.408 1.825 9.133 1.00 97.50 110 ARG A O 1
ATOM 871 N N . LEU A 1 111 ? 2.208 3.711 9.162 1.00 97.81 111 LEU A N 1
ATOM 872 C CA . LEU A 1 111 ? 2.277 3.955 7.722 1.00 97.81 111 LEU A CA 1
ATOM 873 C C . LEU A 1 111 ? 3.530 4.774 7.390 1.00 97.81 111 LEU A C 1
ATOM 875 O O . LEU A 1 111 ? 3.898 5.697 8.122 1.00 97.81 111 LEU A O 1
ATOM 879 N N . ARG A 1 112 ? 4.171 4.464 6.264 1.00 97.25 112 ARG A N 1
ATOM 880 C CA . ARG A 1 112 ? 5.367 5.144 5.762 1.00 97.25 112 ARG A CA 1
ATOM 881 C C . ARG A 1 112 ? 5.114 5.624 4.330 1.00 97.25 112 ARG A C 1
ATOM 883 O O . ARG A 1 112 ? 5.209 4.833 3.397 1.00 97.25 112 ARG A O 1
ATOM 890 N N . PRO A 1 113 ? 4.834 6.922 4.120 1.00 96.88 113 PRO A N 1
ATOM 891 C CA . PRO A 1 113 ? 4.786 7.476 2.774 1.00 96.88 113 PRO A CA 1
ATOM 892 C C . PRO A 1 113 ? 6.140 7.300 2.077 1.00 96.88 113 PRO A C 1
ATOM 894 O O . PRO A 1 113 ? 7.164 7.775 2.579 1.00 96.88 113 PRO A O 1
ATOM 897 N N . LEU A 1 114 ? 6.129 6.622 0.932 1.00 96.38 114 LEU A N 1
ATOM 898 C CA . LEU A 1 114 ? 7.273 6.412 0.053 1.00 96.38 114 LEU A CA 1
ATOM 899 C C . LEU A 1 114 ? 6.997 7.059 -1.306 1.00 96.38 114 LEU A C 1
ATOM 901 O O . LEU A 1 114 ? 5.879 7.027 -1.821 1.00 96.38 114 LEU A O 1
ATOM 905 N N . ARG A 1 115 ? 8.032 7.661 -1.897 1.00 94.56 115 ARG A N 1
ATOM 906 C CA . ARG A 1 115 ? 7.947 8.243 -3.24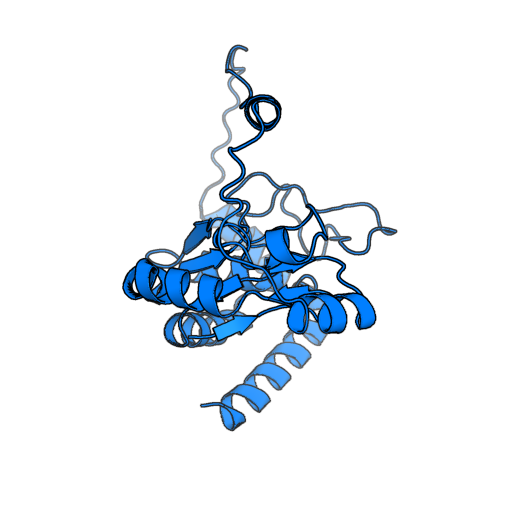4 1.00 94.56 115 ARG A CA 1
ATOM 907 C C . ARG A 1 115 ? 7.934 7.141 -4.305 1.00 94.56 115 ARG A C 1
ATOM 909 O O . ARG A 1 115 ? 8.411 6.039 -4.064 1.00 94.56 115 ARG A O 1
ATOM 916 N N . GLY A 1 116 ? 7.404 7.467 -5.481 1.00 94.75 116 GLY A N 1
ATOM 917 C CA . GLY A 1 116 ? 7.403 6.589 -6.654 1.00 94.75 116 GLY A CA 1
ATOM 918 C C . GLY A 1 116 ? 6.237 5.608 -6.748 1.00 94.75 116 GLY A C 1
ATOM 919 O O . GLY A 1 116 ? 6.089 4.969 -7.782 1.00 94.75 116 GLY A O 1
ATOM 920 N N . PHE A 1 117 ? 5.368 5.523 -5.742 1.00 96.06 117 PHE A N 1
ATOM 921 C CA . PHE A 1 117 ? 4.098 4.798 -5.839 1.00 96.06 117 PHE A CA 1
ATOM 922 C C . PHE A 1 117 ? 3.024 5.729 -6.421 1.00 96.06 117 PHE A C 1
ATOM 924 O O . PHE A 1 117 ? 2.488 6.587 -5.710 1.00 96.06 117 PHE A O 1
ATOM 931 N N . MET A 1 118 ? 2.763 5.633 -7.729 1.00 92.88 118 MET A N 1
ATOM 932 C CA . MET A 1 118 ? 1.969 6.620 -8.469 1.00 92.88 118 MET A CA 1
ATOM 933 C C . MET A 1 118 ? 0.571 6.103 -8.830 1.00 92.88 118 MET A C 1
ATOM 935 O O . MET A 1 118 ? 0.413 5.050 -9.439 1.00 92.88 118 MET A O 1
ATOM 939 N N . TYR A 1 119 ? -0.450 6.911 -8.527 1.00 89.25 119 TYR A N 1
ATOM 940 C CA . TYR A 1 119 ? -1.831 6.678 -8.981 1.00 89.25 119 TYR A CA 1
ATOM 941 C C . TYR A 1 119 ? -2.082 7.210 -10.401 1.00 89.25 119 TYR A C 1
ATOM 943 O O . TYR A 1 119 ? -2.920 6.694 -11.133 1.00 89.25 119 TYR A O 1
ATOM 951 N N . ARG A 1 120 ? -1.377 8.280 -10.780 1.00 88.44 120 ARG A N 1
ATOM 952 C CA . ARG A 1 120 ? -1.460 8.939 -12.088 1.00 88.44 120 ARG A CA 1
ATOM 953 C C . ARG A 1 120 ? -0.086 9.438 -12.488 1.00 88.44 120 ARG A C 1
ATOM 955 O O . ARG A 1 120 ? 0.671 9.903 -11.636 1.00 88.44 120 ARG A O 1
ATOM 962 N N . GLY A 1 121 ? 0.191 9.434 -13.783 1.00 89.12 121 GLY A N 1
ATOM 963 C CA . GLY A 1 121 ? 1.406 10.007 -14.333 1.00 89.12 121 GLY A CA 1
ATOM 964 C C . GLY A 1 121 ? 1.554 9.701 -15.813 1.00 89.12 121 GLY A C 1
ATOM 965 O O . GLY A 1 121 ? 0.579 9.455 -16.516 1.00 89.12 121 GLY A O 1
ATOM 966 N N . SER A 1 122 ? 2.792 9.771 -16.290 1.00 88.44 122 SER A N 1
ATOM 967 C CA . SER A 1 122 ? 3.112 9.529 -17.691 1.00 88.44 122 SER A CA 1
ATOM 968 C C . SER A 1 122 ? 3.309 8.043 -17.952 1.00 88.44 122 SER A C 1
ATOM 970 O O . SER A 1 122 ? 4.052 7.377 -17.237 1.00 88.44 122 SER A O 1
ATOM 972 N N . PHE A 1 123 ? 2.700 7.573 -19.033 1.00 91.12 123 PHE A N 1
ATOM 973 C CA . PHE A 1 123 ? 2.825 6.209 -19.535 1.00 91.12 123 PHE A CA 1
ATOM 974 C C . PHE A 1 123 ? 3.975 6.028 -20.538 1.00 91.12 123 PHE A C 1
ATOM 976 O O . PHE A 1 123 ? 4.018 5.026 -21.252 1.00 91.12 123 PHE A O 1
ATOM 983 N N . LEU A 1 124 ? 4.886 7.006 -20.627 1.00 93.06 124 LEU A N 1
ATOM 984 C CA . LEU A 1 124 ? 6.086 6.897 -21.449 1.00 93.06 124 LEU A CA 1
ATOM 985 C C . LEU A 1 124 ? 7.017 5.846 -20.840 1.00 93.06 124 LEU A C 1
ATOM 987 O O . LEU A 1 124 ? 7.410 5.973 -19.677 1.00 93.06 124 LEU A O 1
ATOM 991 N N . ALA A 1 125 ? 7.408 4.850 -21.635 1.00 92.69 125 ALA A N 1
ATOM 992 C CA . ALA A 1 125 ? 8.125 3.680 -21.141 1.00 92.69 125 ALA A CA 1
ATOM 993 C C . ALA A 1 125 ? 9.394 4.036 -20.345 1.00 92.69 125 ALA A C 1
ATOM 995 O O . ALA A 1 125 ? 9.593 3.549 -19.233 1.00 92.69 125 ALA A O 1
ATOM 996 N N . CYS A 1 126 ? 10.207 4.972 -20.839 1.00 92.00 126 CYS A N 1
ATOM 997 C CA . CYS A 1 126 ? 11.438 5.366 -20.148 1.00 92.00 126 CYS A CA 1
ATOM 998 C C . CYS A 1 126 ? 11.204 6.177 -18.871 1.00 92.00 126 CYS A C 1
ATOM 1000 O O . CYS A 1 126 ? 12.000 6.099 -17.936 1.00 92.00 126 CYS A O 1
ATOM 1002 N N . ARG A 1 127 ? 10.071 6.881 -18.759 1.00 92.38 127 ARG A N 1
ATOM 1003 C CA . ARG A 1 127 ? 9.683 7.544 -17.508 1.00 92.38 127 ARG A CA 1
ATOM 1004 C C . ARG A 1 127 ? 9.202 6.536 -16.465 1.00 92.38 127 ARG A C 1
ATOM 1006 O O . ARG A 1 127 ? 9.534 6.676 -15.285 1.00 92.38 127 ARG A O 1
ATOM 1013 N N . LEU A 1 128 ? 8.489 5.498 -16.899 1.00 93.88 128 LEU A N 1
ATOM 1014 C CA . LEU A 1 128 ? 8.093 4.368 -16.055 1.00 93.88 128 LEU A CA 1
ATOM 1015 C C . LEU A 1 128 ? 9.301 3.545 -15.578 1.00 93.88 128 LEU A C 1
ATOM 1017 O O . LEU A 1 128 ? 9.310 3.078 -14.440 1.00 93.88 128 LEU A O 1
ATOM 1021 N N . LYS A 1 129 ? 10.341 3.428 -16.412 1.00 93.81 129 LYS A N 1
ATOM 1022 C CA . LYS A 1 129 ? 11.621 2.779 -16.081 1.00 93.81 129 LYS A CA 1
ATOM 1023 C C . LYS A 1 129 ? 12.590 3.660 -15.276 1.00 93.81 129 LYS A C 1
ATOM 1025 O O . LYS A 1 129 ? 13.608 3.161 -14.800 1.00 93.81 129 LYS A O 1
ATOM 1030 N N . SER A 1 130 ? 12.290 4.946 -15.083 1.00 92.38 130 SER A N 1
ATOM 1031 C CA . SER A 1 130 ? 13.138 5.844 -14.286 1.00 92.38 130 SER A CA 1
ATOM 1032 C C . SER A 1 130 ? 13.111 5.501 -12.792 1.00 92.38 130 SER A C 1
ATOM 1034 O O . SER A 1 130 ? 12.141 4.941 -12.282 1.00 92.38 130 SER A O 1
ATOM 1036 N N . THR A 1 131 ? 14.144 5.915 -12.058 1.00 90.94 131 THR A N 1
ATOM 1037 C CA . THR A 1 131 ? 14.259 5.712 -10.600 1.00 90.94 131 THR A CA 1
ATOM 1038 C C . THR A 1 131 ? 13.208 6.471 -9.782 1.00 90.94 131 THR A C 1
ATOM 1040 O O . THR A 1 131 ? 13.061 6.214 -8.588 1.00 90.94 131 THR A O 1
ATOM 1043 N N . TYR A 1 132 ? 12.465 7.392 -10.405 1.00 91.19 132 TYR A N 1
ATOM 1044 C CA . TYR A 1 132 ? 11.389 8.151 -9.769 1.00 91.19 132 TYR A CA 1
ATOM 1045 C C . TYR A 1 132 ? 10.054 7.405 -9.737 1.00 91.19 132 TYR A C 1
ATOM 1047 O O . TYR A 1 132 ? 9.187 7.778 -8.946 1.00 91.19 132 TYR A O 1
ATOM 1055 N N . THR A 1 133 ? 9.883 6.374 -10.570 1.00 95.25 133 THR A N 1
ATOM 1056 C CA . THR A 1 133 ? 8.649 5.589 -10.665 1.00 95.25 133 THR A CA 1
ATOM 1057 C C . THR A 1 133 ? 8.916 4.176 -10.167 1.00 95.25 133 THR A C 1
ATOM 1059 O O . THR A 1 133 ? 9.744 3.464 -10.727 1.00 95.25 133 THR A O 1
ATOM 1062 N N . ILE A 1 134 ? 8.199 3.769 -9.122 1.00 96.62 134 ILE A N 1
ATOM 1063 C CA . ILE A 1 134 ? 8.183 2.400 -8.595 1.00 96.62 134 ILE A CA 1
ATOM 1064 C C . ILE A 1 134 ? 6.940 1.686 -9.115 1.00 96.62 134 ILE A C 1
ATOM 1066 O O . ILE A 1 134 ? 7.068 0.628 -9.722 1.00 96.62 134 ILE A O 1
ATOM 1070 N N . THR A 1 135 ? 5.758 2.279 -8.924 1.00 96.50 135 THR A N 1
ATOM 1071 C CA . THR A 1 135 ? 4.501 1.758 -9.473 1.00 96.50 135 THR A CA 1
ATOM 1072 C C . THR A 1 135 ? 3.735 2.817 -10.258 1.00 96.50 135 THR A C 1
ATOM 1074 O O . THR A 1 135 ? 3.827 4.008 -9.952 1.00 96.50 135 THR A O 1
ATOM 1077 N N . MET A 1 136 ? 2.982 2.386 -11.273 1.00 95.88 136 MET A N 1
ATOM 1078 C CA . MET A 1 136 ? 2.024 3.219 -12.011 1.00 95.88 136 MET A CA 1
ATOM 1079 C C . MET A 1 136 ? 0.737 2.439 -12.259 1.00 95.88 136 MET A C 1
ATOM 1081 O O . MET A 1 136 ? 0.795 1.318 -12.754 1.00 95.88 136 MET A O 1
ATOM 1085 N N . HIS A 1 137 ? -0.400 3.042 -11.928 1.00 95.06 137 HIS A N 1
ATOM 1086 C CA . HIS A 1 137 ? -1.731 2.441 -12.041 1.00 95.06 137 HIS A CA 1
ATOM 1087 C C . HIS A 1 137 ? -2.356 2.614 -13.434 1.00 95.06 137 HIS A C 1
ATOM 1089 O O . HIS A 1 137 ? -1.987 3.535 -14.169 1.00 95.06 137 HIS A O 1
ATOM 1095 N N . GLN A 1 138 ? -3.320 1.746 -13.768 1.00 92.44 138 GLN A N 1
ATOM 1096 C CA . GLN A 1 138 ? -4.057 1.714 -15.040 1.00 92.44 138 GLN A CA 1
ATOM 1097 C C . GLN A 1 138 ? -3.176 1.490 -16.274 1.00 92.44 138 GLN A C 1
ATOM 1099 O O . GLN A 1 138 ? -3.320 2.148 -17.307 1.00 92.44 138 GLN A O 1
ATOM 1104 N N . VAL A 1 139 ? -2.247 0.544 -16.177 1.00 93.31 139 VAL A N 1
ATOM 1105 C CA . VAL A 1 139 ? -1.390 0.135 -17.289 1.00 93.31 139 VAL A CA 1
ATOM 1106 C C . VAL A 1 139 ? -1.984 -1.112 -17.933 1.00 93.31 139 VAL A C 1
ATOM 1108 O O . VAL A 1 139 ? -2.098 -2.155 -17.300 1.00 93.31 139 VAL A O 1
ATOM 1111 N N . SER A 1 140 ? -2.371 -1.009 -19.206 1.00 95.06 140 SER A N 1
ATOM 1112 C CA . SER A 1 140 ? -2.955 -2.140 -19.933 1.00 95.06 140 SER A CA 1
ATOM 1113 C C . SER A 1 140 ? -1.941 -3.275 -20.146 1.00 95.06 140 SER A C 1
ATOM 1115 O O . SER A 1 140 ? -0.739 -3.006 -20.232 1.00 95.06 140 SER A O 1
ATOM 1117 N N . PRO A 1 141 ? -2.392 -4.530 -20.340 1.00 96.38 141 PRO A N 1
ATOM 1118 C CA . PRO A 1 141 ? -1.493 -5.659 -20.588 1.00 96.38 141 PRO A CA 1
ATOM 1119 C C . PRO A 1 141 ? -0.537 -5.448 -21.768 1.00 96.38 141 PRO A C 1
ATOM 1121 O O . PRO A 1 141 ? 0.638 -5.797 -21.681 1.00 96.38 141 PRO A O 1
ATOM 1124 N N . GLN A 1 142 ? -1.014 -4.834 -22.858 1.00 95.69 142 GLN A N 1
ATOM 1125 C CA . GLN A 1 142 ? -0.158 -4.499 -23.998 1.00 95.69 142 GLN A CA 1
ATOM 1126 C C . GLN A 1 142 ? 0.918 -3.490 -23.597 1.00 95.69 142 GLN A C 1
ATOM 1128 O O . GLN A 1 142 ? 2.100 -3.722 -23.819 1.00 95.69 142 GLN A O 1
ATOM 1133 N N . ARG A 1 143 ? 0.525 -2.420 -22.898 1.00 95.00 143 ARG A N 1
ATOM 1134 C CA . ARG A 1 143 ? 1.462 -1.394 -22.446 1.00 95.00 143 ARG A CA 1
ATOM 1135 C C . ARG A 1 143 ? 2.471 -1.928 -21.433 1.00 95.00 143 ARG A C 1
ATOM 1137 O O . ARG A 1 143 ? 3.606 -1.458 -21.435 1.00 95.00 143 ARG A O 1
ATOM 1144 N N . LEU A 1 144 ? 2.093 -2.882 -20.580 1.00 95.62 144 LEU A N 1
ATOM 1145 C CA . LEU A 1 144 ? 3.028 -3.562 -19.679 1.00 95.62 144 LEU A CA 1
ATOM 1146 C C . LEU A 1 144 ? 4.120 -4.279 -20.474 1.00 95.62 144 LEU A C 1
ATOM 1148 O O . LEU A 1 144 ? 5.301 -4.076 -20.188 1.00 95.62 144 LEU A O 1
ATOM 1152 N N . ARG A 1 145 ? 3.734 -5.050 -21.500 1.00 95.50 145 ARG A N 1
ATOM 1153 C CA . ARG A 1 145 ? 4.680 -5.732 -22.394 1.00 95.50 145 ARG A CA 1
ATOM 1154 C C . ARG A 1 145 ? 5.581 -4.737 -23.116 1.00 95.50 145 ARG A C 1
ATOM 1156 O O . ARG A 1 145 ? 6.797 -4.846 -22.991 1.00 95.50 145 ARG A O 1
ATOM 1163 N N . ASP A 1 146 ? 4.996 -3.732 -23.764 1.00 94.69 146 ASP A N 1
ATOM 1164 C CA . ASP A 1 146 ? 5.738 -2.711 -24.513 1.00 94.69 146 ASP A CA 1
ATOM 1165 C C . ASP A 1 146 ? 6.717 -1.954 -23.608 1.00 94.69 146 ASP A C 1
ATOM 1167 O O . ASP A 1 146 ? 7.869 -1.709 -23.958 1.00 94.69 146 ASP A O 1
ATOM 1171 N N . THR A 1 147 ? 6.275 -1.597 -22.399 1.00 94.69 147 THR A N 1
ATOM 1172 C CA . THR A 1 147 ? 7.124 -0.896 -21.434 1.00 94.69 147 THR A CA 1
ATOM 1173 C C . THR A 1 147 ? 8.272 -1.789 -20.985 1.00 94.69 147 THR A C 1
ATOM 1175 O O . THR A 1 147 ? 9.395 -1.298 -20.870 1.00 94.69 147 THR A O 1
ATOM 1178 N N . TRP A 1 148 ? 8.032 -3.083 -20.748 1.00 93.12 148 TRP A N 1
ATOM 1179 C CA . TRP A 1 148 ? 9.069 -4.020 -20.315 1.00 93.12 148 TRP A CA 1
ATOM 1180 C C . TRP A 1 148 ? 10.129 -4.247 -21.396 1.00 93.12 148 TRP A C 1
ATOM 1182 O O . TRP A 1 148 ? 11.321 -4.197 -21.088 1.00 93.12 148 TRP A O 1
ATOM 1192 N N . THR A 1 149 ? 9.724 -4.378 -22.659 1.00 94.50 149 THR A N 1
ATOM 1193 C CA . THR A 1 149 ? 10.637 -4.610 -23.791 1.00 94.50 149 THR A CA 1
ATOM 1194 C C . THR A 1 149 ? 11.311 -3.342 -24.312 1.00 94.50 149 THR A C 1
ATOM 1196 O O . THR A 1 149 ? 12.352 -3.438 -24.953 1.00 94.50 149 THR A O 1
ATOM 1199 N N . ALA A 1 150 ? 10.784 -2.150 -24.008 1.00 92.56 150 ALA A N 1
ATOM 1200 C CA . ALA A 1 150 ? 11.355 -0.895 -24.491 1.00 92.56 150 ALA A CA 1
ATOM 1201 C C . ALA A 1 150 ? 12.826 -0.703 -24.079 1.00 92.56 150 ALA A C 1
ATOM 1203 O O . ALA A 1 150 ? 13.154 -0.613 -22.889 1.00 92.56 150 ALA A O 1
ATOM 1204 N N . SER A 1 151 ? 13.709 -0.551 -25.059 1.00 90.25 151 SER A N 1
ATOM 1205 C CA . SER A 1 151 ? 15.087 -0.129 -24.821 1.00 90.25 151 SER A CA 1
ATOM 1206 C C . SER A 1 151 ? 15.112 1.357 -24.489 1.00 90.25 151 SER A C 1
ATOM 1208 O O . SER A 1 151 ? 14.774 2.203 -25.312 1.00 90.25 151 SER A O 1
ATOM 1210 N N . CYS A 1 152 ? 15.510 1.676 -23.263 1.00 86.31 152 CYS A N 1
ATOM 1211 C CA . CYS A 1 152 ? 15.734 3.047 -22.833 1.00 86.31 152 CYS A CA 1
ATOM 1212 C C . CYS A 1 152 ? 17.234 3.276 -22.756 1.00 86.31 152 CYS A C 1
ATOM 1214 O O . CYS A 1 152 ? 17.903 2.720 -21.884 1.00 86.31 152 CYS A O 1
ATOM 1216 N N . THR A 1 153 ? 17.772 4.091 -23.655 1.00 77.25 153 THR A N 1
ATOM 1217 C CA . THR A 1 153 ? 19.135 4.590 -23.511 1.00 77.25 153 THR A CA 1
ATOM 1218 C C . THR A 1 153 ? 19.200 5.445 -22.239 1.00 77.25 153 THR A C 1
ATOM 1220 O O . THR A 1 153 ? 18.413 6.371 -22.034 1.00 77.25 153 THR A O 1
ATOM 1223 N N . ARG A 1 154 ? 20.111 5.098 -21.318 1.00 58.19 154 ARG A N 1
ATOM 1224 C CA . ARG A 1 154 ? 20.574 6.030 -20.271 1.00 58.19 154 ARG A CA 1
ATOM 1225 C C . ARG A 1 154 ? 21.098 7.258 -21.045 1.00 58.19 154 ARG A C 1
ATOM 1227 O O . ARG A 1 154 ? 21.921 7.062 -21.920 1.00 58.19 154 ARG A O 1
ATOM 1234 N N . VAL A 1 155 ? 20.689 8.513 -20.883 1.00 46.09 155 VAL A N 1
ATOM 1235 C CA . VAL A 1 155 ? 20.187 9.275 -19.744 1.00 46.09 155 VAL A CA 1
ATOM 1236 C C . VAL A 1 155 ? 19.331 10.417 -20.312 1.00 46.09 155 VAL A C 1
ATOM 1238 O O . VAL A 1 155 ? 19.870 11.416 -20.765 1.00 46.09 155 VAL A O 1
ATOM 1241 N N . HIS A 1 156 ? 18.006 10.336 -20.218 1.00 43.69 156 HIS A N 1
ATOM 1242 C CA . HIS A 1 156 ? 17.222 11.549 -19.981 1.00 43.69 156 HIS A CA 1
ATOM 1243 C C . HIS A 1 156 ? 16.874 11.559 -18.499 1.00 43.69 156 HIS A C 1
ATOM 1245 O O . HIS A 1 156 ? 15.763 11.244 -18.069 1.00 43.69 156 HIS A O 1
ATOM 1251 N N . ALA A 1 157 ? 17.872 11.943 -17.703 1.00 42.69 157 ALA A N 1
ATOM 1252 C CA . ALA A 1 157 ? 17.635 12.727 -16.501 1.00 42.69 157 ALA A CA 1
ATOM 1253 C C . ALA A 1 157 ? 17.030 14.072 -16.941 1.00 42.69 157 ALA A C 1
ATOM 1255 O O . ALA A 1 157 ? 17.639 15.128 -16.790 1.00 42.69 157 ALA A O 1
ATOM 1256 N N . ASP A 1 158 ? 15.854 14.033 -17.568 1.00 42.16 158 ASP A N 1
ATOM 1257 C CA . ASP A 1 158 ? 15.141 15.237 -17.934 1.00 42.16 158 ASP A CA 1
ATOM 1258 C C . ASP A 1 158 ? 14.704 15.881 -16.627 1.00 42.16 158 ASP A C 1
ATOM 1260 O O . ASP A 1 158 ? 13.945 15.315 -15.832 1.00 42.16 158 ASP A O 1
ATOM 1264 N N . ARG A 1 159 ? 15.296 17.055 -16.399 1.00 44.56 159 ARG A N 1
ATOM 1265 C CA . ARG A 1 159 ? 15.064 17.952 -15.273 1.00 44.56 159 ARG A CA 1
ATOM 1266 C C . ARG A 1 159 ? 13.577 17.969 -14.896 1.00 44.56 159 ARG A C 1
ATOM 1268 O O . ARG A 1 159 ? 12.722 17.984 -15.786 1.00 44.56 159 ARG A O 1
ATOM 1275 N N . PRO A 1 160 ? 13.232 18.041 -13.599 1.00 40.91 160 PRO A N 1
ATOM 1276 C CA . PRO A 1 160 ? 11.845 18.246 -13.209 1.00 40.91 160 PRO A CA 1
ATOM 1277 C C . PRO A 1 160 ? 11.309 19.500 -13.915 1.00 40.91 160 PRO A C 1
ATOM 1279 O O . PRO A 1 160 ? 11.887 20.580 -13.781 1.00 40.91 160 PRO A O 1
ATOM 1282 N N . ARG A 1 161 ? 10.214 19.365 -14.681 1.00 41.09 161 ARG A N 1
ATOM 1283 C CA . ARG A 1 161 ? 9.504 20.533 -15.218 1.00 41.09 161 ARG A CA 1
ATOM 1284 C C . ARG A 1 161 ? 9.135 21.426 -14.037 1.00 41.09 161 ARG A C 1
ATOM 1286 O O . ARG A 1 161 ? 8.486 20.980 -13.090 1.00 41.09 161 ARG A O 1
ATOM 1293 N N . LEU A 1 162 ? 9.515 22.698 -14.129 1.00 47.38 162 LEU A N 1
ATOM 1294 C CA . LEU A 1 162 ? 9.240 23.743 -13.137 1.00 47.38 162 LEU A CA 1
ATOM 1295 C C . LEU A 1 162 ? 7.737 23.890 -12.800 1.00 47.38 162 LEU A C 1
ATOM 1297 O O . LEU A 1 162 ? 7.395 24.472 -11.774 1.00 47.38 162 LEU A O 1
ATOM 1301 N N . SER A 1 163 ? 6.835 23.306 -13.597 1.00 41.16 163 SER A N 1
ATOM 1302 C CA . SER A 1 163 ? 5.382 23.340 -13.399 1.00 41.16 163 SER A CA 1
ATOM 1303 C C . SER A 1 163 ? 4.841 22.435 -12.282 1.00 41.16 163 SER A C 1
ATOM 1305 O O . SER A 1 163 ? 3.708 22.639 -11.846 1.00 41.16 163 SER A O 1
ATOM 1307 N N . ASP A 1 164 ? 5.604 21.453 -11.786 1.00 40.47 164 ASP A N 1
ATOM 1308 C CA . ASP A 1 164 ? 5.122 20.543 -10.726 1.00 40.47 164 ASP A CA 1
ATOM 1309 C C . ASP A 1 164 ? 5.299 21.112 -9.304 1.00 40.47 164 ASP A C 1
ATOM 1311 O O . ASP A 1 164 ? 4.785 20.551 -8.335 1.00 40.47 164 ASP A O 1
ATOM 1315 N N . ARG A 1 165 ? 5.941 22.282 -9.160 1.00 39.41 165 ARG A N 1
ATOM 1316 C CA . ARG A 1 165 ? 6.081 22.989 -7.872 1.00 39.41 165 ARG A CA 1
ATOM 1317 C C . ARG A 1 165 ? 4.805 23.712 -7.418 1.00 39.41 165 ARG A C 1
ATOM 1319 O O . ARG A 1 165 ? 4.734 24.132 -6.268 1.00 39.41 165 ARG A O 1
ATOM 1326 N N . ALA A 1 166 ? 3.793 23.840 -8.280 1.00 36.31 166 ALA A N 1
ATOM 1327 C CA . ALA A 1 166 ? 2.627 24.689 -8.019 1.00 36.31 166 ALA A CA 1
ATOM 1328 C C . ALA A 1 166 ? 1.333 23.950 -7.622 1.00 36.31 166 ALA A C 1
ATOM 1330 O O . ALA A 1 166 ? 0.331 24.612 -7.360 1.00 36.31 166 ALA A O 1
ATOM 1331 N N . ARG A 1 167 ? 1.305 22.608 -7.543 1.00 42.22 167 ARG A N 1
ATOM 1332 C CA . ARG A 1 167 ? 0.044 21.857 -7.325 1.00 42.22 167 ARG A CA 1
ATOM 1333 C C . ARG A 1 167 ? -0.117 21.094 -6.013 1.00 42.22 167 ARG A C 1
ATOM 1335 O O . ARG A 1 167 ? -1.021 20.277 -5.898 1.00 42.22 167 ARG A O 1
ATOM 1342 N N . TYR A 1 168 ? 0.655 21.451 -4.993 1.00 30.14 168 TYR A N 1
ATOM 1343 C CA . TYR A 1 168 ? 0.299 21.156 -3.603 1.00 30.14 168 TYR A CA 1
ATOM 1344 C C . TYR A 1 168 ? 0.625 22.363 -2.719 1.00 30.14 168 TYR A C 1
ATOM 1346 O O . TYR A 1 168 ? 1.594 22.356 -1.964 1.00 30.14 168 TYR A O 1
ATOM 1354 N N . ARG A 1 169 ? -0.192 23.425 -2.810 1.00 29.55 169 ARG A N 1
ATOM 1355 C CA . ARG A 1 169 ? -0.278 24.391 -1.708 1.00 29.55 169 ARG A CA 1
ATOM 1356 C C . ARG A 1 169 ? -0.948 23.678 -0.538 1.00 29.55 169 ARG A C 1
ATOM 1358 O O . ARG A 1 169 ? -2.121 23.319 -0.610 1.00 29.55 169 ARG A O 1
ATOM 1365 N N . LEU A 1 170 ? -0.180 23.456 0.523 1.00 33.28 170 LEU A N 1
ATOM 1366 C CA . LEU A 1 170 ? -0.730 23.242 1.857 1.00 33.28 170 LEU A CA 1
ATOM 1367 C C . LEU A 1 170 ? -1.650 24.436 2.177 1.00 33.28 170 LEU A C 1
ATOM 1369 O O . LEU A 1 170 ? -1.239 25.570 1.916 1.00 33.28 170 LEU A O 1
ATOM 1373 N N . PRO A 1 171 ? -2.864 24.239 2.722 1.00 30.72 171 PRO A N 1
ATOM 1374 C CA . PRO A 1 171 ? -3.664 25.361 3.187 1.00 30.72 171 PRO A CA 1
ATOM 1375 C C . PRO A 1 171 ? -2.917 26.050 4.333 1.00 30.72 171 PRO A C 1
ATOM 1377 O O . PRO A 1 171 ? -2.682 25.456 5.387 1.00 30.72 171 PRO A O 1
ATOM 1380 N N . THR A 1 172 ? -2.511 27.296 4.108 1.00 32.16 172 THR A N 1
ATOM 1381 C CA . THR A 1 172 ? -2.001 28.197 5.139 1.00 32.16 172 THR A CA 1
ATOM 1382 C C . THR A 1 172 ? -3.120 28.508 6.129 1.00 32.16 172 THR A C 1
ATOM 1384 O O . THR A 1 172 ? -4.226 28.878 5.740 1.00 32.16 172 THR A O 1
ATOM 1387 N N . ARG A 1 173 ? -2.823 28.339 7.420 1.00 33.59 173 ARG A N 1
ATOM 1388 C CA . ARG A 1 173 ? -3.678 28.751 8.537 1.00 33.59 173 ARG A CA 1
ATOM 1389 C C . ARG A 1 173 ? -3.871 30.268 8.512 1.00 33.59 173 ARG A C 1
ATOM 1391 O O . ARG A 1 173 ? -2.885 30.977 8.625 1.00 33.59 173 ARG A O 1
ATOM 1398 N N . HIS A 1 174 ? -5.119 30.726 8.478 1.00 31.61 174 HIS A N 1
ATOM 1399 C CA . HIS A 1 174 ? -5.628 31.804 9.334 1.00 31.61 174 HIS A CA 1
ATOM 1400 C C . HIS A 1 174 ? -7.162 31.762 9.338 1.00 31.61 174 HIS A C 1
ATOM 1402 O O . HIS A 1 174 ? -7.797 31.760 8.291 1.00 31.61 174 HIS A O 1
ATOM 1408 N N . GLY A 1 175 ? -7.744 31.684 10.534 1.00 27.28 175 GLY A N 1
ATOM 1409 C CA . GLY A 1 175 ? -9.187 31.657 10.761 1.00 27.28 175 GLY A CA 1
ATOM 1410 C C . GLY A 1 175 ? -9.476 31.160 12.174 1.00 27.28 175 GLY A C 1
ATOM 1411 O O . GLY A 1 175 ? -9.157 30.024 12.504 1.00 27.28 175 GLY A O 1
ATOM 1412 N N . LYS A 1 176 ? -9.977 32.063 13.015 1.00 27.44 176 LYS A N 1
ATOM 1413 C CA . LYS A 1 176 ? -10.143 31.965 14.471 1.00 27.44 176 LYS A CA 1
ATOM 1414 C C . LYS A 1 176 ? -10.966 30.746 14.926 1.00 27.44 176 LYS A C 1
ATOM 1416 O O . LYS A 1 176 ? -11.930 30.354 14.277 1.00 27.44 176 LYS A O 1
ATOM 1421 N N . SER A 1 177 ? -10.592 30.202 16.083 1.00 25.09 177 SER A N 1
ATOM 1422 C CA . SER A 1 177 ? -11.326 29.176 16.831 1.00 25.09 177 SER A CA 1
ATOM 1423 C C . SER A 1 177 ? -12.688 29.684 17.321 1.00 25.09 177 SER A C 1
ATOM 1425 O O . SER A 1 177 ? -12.744 30.784 17.870 1.00 25.09 177 SER A O 1
ATOM 1427 N N . PRO A 1 178 ? -13.731 28.841 17.301 1.00 25.52 178 PRO A N 1
ATOM 1428 C CA . PRO A 1 178 ? -14.728 28.813 18.358 1.00 25.52 178 PRO A CA 1
ATOM 1429 C C . PRO A 1 178 ? -14.461 27.608 19.264 1.00 25.52 178 PRO A C 1
ATOM 1431 O O . PRO A 1 178 ? -14.289 26.475 18.812 1.00 25.52 178 PRO A O 1
ATOM 1434 N N . SER A 1 179 ? -14.402 27.875 20.562 1.00 30.59 179 SER A N 1
ATOM 1435 C CA . SER A 1 179 ? -14.363 26.885 21.632 1.00 30.59 179 SER A CA 1
ATOM 1436 C C . SER A 1 179 ? -15.605 25.995 21.607 1.00 30.59 179 SER A C 1
ATOM 1438 O O . SER A 1 179 ? -16.713 26.508 21.738 1.00 30.59 179 SER A O 1
ATOM 1440 N N . LEU A 1 180 ? -15.426 24.675 21.544 1.00 29.48 180 LEU A N 1
ATOM 1441 C CA . LEU A 1 180 ? -16.437 23.716 21.987 1.00 29.48 180 LEU A CA 1
ATOM 1442 C C . LEU A 1 180 ? -15.758 22.603 22.787 1.00 29.48 180 LEU A C 1
ATOM 1444 O O . LEU A 1 180 ? -14.973 21.802 22.278 1.00 29.48 180 LEU A O 1
ATOM 1448 N N . SER A 1 181 ? -16.048 22.625 24.081 1.00 30.81 181 SER A N 1
ATOM 1449 C CA . SER A 1 181 ? -15.762 21.599 25.069 1.00 30.81 181 SER A CA 1
ATOM 1450 C C . SER A 1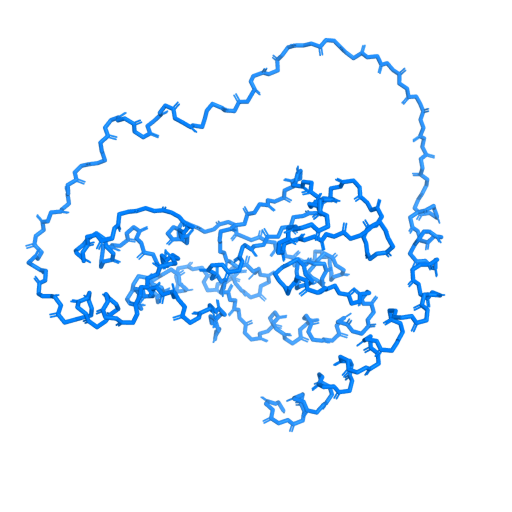 181 ? -16.534 20.320 24.737 1.00 30.81 181 SER A C 1
ATOM 1452 O O . SER A 1 181 ? -17.745 20.324 24.552 1.00 30.81 181 SER A O 1
ATOM 1454 N N . GLY A 1 182 ? -15.821 19.198 24.681 1.00 29.86 182 GLY A N 1
ATOM 1455 C CA . GLY A 1 182 ? -16.416 17.879 24.484 1.00 29.86 182 GLY A CA 1
ATOM 1456 C C . GLY A 1 182 ? -15.366 16.790 24.646 1.00 29.86 182 GLY A C 1
ATOM 1457 O O . GLY A 1 182 ? -14.881 16.234 23.663 1.00 29.86 182 GLY A O 1
ATOM 1458 N N . ARG A 1 183 ? -14.956 16.515 25.891 1.00 33.38 183 ARG A N 1
ATOM 1459 C CA . ARG A 1 183 ? -14.079 15.380 26.214 1.00 33.38 183 ARG A CA 1
ATOM 1460 C C . ARG A 1 183 ? -14.867 14.080 26.039 1.00 33.38 183 ARG A C 1
ATOM 1462 O O . ARG A 1 183 ? -15.519 13.629 26.970 1.00 33.38 183 ARG A O 1
ATOM 1469 N N . GLY A 1 184 ? -14.786 13.478 24.855 1.00 32.56 184 GLY A N 1
ATOM 1470 C CA . GLY A 1 184 ? -15.069 12.053 24.687 1.00 32.56 184 GLY A CA 1
ATOM 1471 C C . GLY A 1 184 ? -13.926 11.257 25.309 1.00 32.56 184 GLY A C 1
ATOM 1472 O O . GLY A 1 184 ? -12.766 11.436 24.935 1.00 32.56 184 GLY A O 1
ATOM 1473 N N . THR A 1 185 ? -14.233 10.433 26.302 1.00 33.88 185 THR A N 1
ATOM 1474 C CA . THR A 1 185 ? -13.231 9.642 27.025 1.00 33.88 185 THR A CA 1
ATOM 1475 C C . THR A 1 185 ? -12.852 8.393 26.222 1.00 33.88 185 THR A C 1
ATOM 1477 O O . THR A 1 185 ? -13.584 7.971 25.328 1.00 33.88 185 THR A O 1
ATOM 1480 N N . ILE A 1 186 ? -11.719 7.754 26.540 1.00 40.09 186 ILE A N 1
ATOM 1481 C CA . ILE A 1 186 ? -11.287 6.475 25.929 1.00 40.09 186 ILE A CA 1
ATOM 1482 C C . ILE A 1 186 ? -12.409 5.413 25.985 1.00 40.09 186 ILE A C 1
ATOM 1484 O O . ILE A 1 186 ? -12.593 4.653 25.036 1.00 40.09 186 ILE A O 1
ATOM 1488 N N . ARG A 1 187 ? -13.252 5.456 27.026 1.00 32.53 187 ARG A N 1
ATOM 1489 C CA . ARG A 1 187 ? -14.423 4.582 27.193 1.00 32.53 187 ARG A CA 1
ATOM 1490 C C . ARG A 1 187 ? -15.498 4.773 26.112 1.00 32.53 187 ARG A C 1
ATOM 1492 O O . ARG A 1 187 ? -16.168 3.806 25.757 1.00 32.53 187 ARG A O 1
ATOM 1499 N N . ASP A 1 188 ? -15.638 5.968 25.536 1.00 31.80 188 ASP A N 1
ATOM 1500 C CA . ASP A 1 188 ? -16.615 6.244 24.470 1.00 31.80 188 ASP A CA 1
ATOM 1501 C C . ASP A 1 188 ? -16.171 5.691 23.110 1.00 31.80 188 ASP A C 1
ATOM 1503 O O . ASP A 1 188 ? -17.000 5.314 22.276 1.00 31.80 188 ASP A O 1
ATOM 1507 N N . LEU A 1 189 ? -14.855 5.610 22.882 1.00 39.62 189 LEU A N 1
ATOM 1508 C CA . LEU A 1 189 ? -14.284 4.956 21.705 1.00 39.62 189 LEU A CA 1
ATOM 1509 C C . LEU A 1 189 ? -14.419 3.435 21.800 1.00 39.62 189 LEU A C 1
ATOM 1511 O O . LEU A 1 189 ? -14.746 2.804 20.796 1.00 39.62 189 LEU A O 1
ATOM 1515 N N . ASP A 1 190 ? -14.235 2.858 22.988 1.00 39.62 190 ASP A N 1
ATOM 1516 C CA . ASP A 1 190 ? -14.405 1.420 23.215 1.00 39.62 190 ASP A CA 1
ATOM 1517 C C . ASP A 1 190 ? -15.876 0.987 23.124 1.00 39.62 190 ASP A C 1
ATOM 1519 O O . ASP A 1 190 ? -16.188 0.008 22.445 1.00 39.62 190 ASP A O 1
ATOM 1523 N N . ARG A 1 191 ? -16.812 1.781 23.661 1.00 38.19 191 ARG A N 1
ATOM 1524 C CA . ARG A 1 191 ? -18.256 1.502 23.565 1.00 38.19 191 ARG A CA 1
ATOM 1525 C C . ARG A 1 191 ? -18.774 1.560 22.116 1.00 38.19 191 ARG A C 1
ATOM 1527 O O . ARG A 1 191 ? -19.625 0.766 21.719 1.00 38.19 191 ARG A O 1
ATOM 1534 N N . LYS A 1 192 ? -18.220 2.450 21.281 1.00 42.94 192 LYS A N 1
ATOM 1535 C CA . LYS A 1 192 ? -18.533 2.517 19.837 1.00 42.94 192 LYS A CA 1
ATOM 1536 C C . LYS A 1 192 ? -17.914 1.367 19.032 1.00 42.94 192 LYS A C 1
ATOM 1538 O O . LYS A 1 192 ? -18.506 0.955 18.036 1.00 42.94 192 LYS A O 1
ATOM 1543 N N . ARG A 1 193 ? -16.765 0.824 19.459 1.00 49.88 193 ARG A N 1
ATOM 1544 C CA . ARG A 1 193 ? -16.159 -0.393 18.877 1.00 49.88 193 ARG A CA 1
ATOM 1545 C C . ARG A 1 193 ? -16.978 -1.642 19.198 1.00 49.88 193 ARG A C 1
ATOM 1547 O O . ARG A 1 193 ? -17.093 -2.529 18.359 1.00 49.88 193 ARG A O 1
ATOM 1554 N N . GLU A 1 194 ? -17.587 -1.696 20.379 1.00 44.84 194 GLU A N 1
ATOM 1555 C CA . GLU A 1 194 ? -18.421 -2.823 20.802 1.00 44.84 194 GLU A CA 1
ATOM 1556 C C . GLU A 1 194 ? -19.741 -2.918 20.015 1.00 44.84 194 GLU A C 1
ATOM 1558 O O . GLU A 1 194 ? -20.170 -4.015 19.662 1.00 44.84 194 GLU A O 1
ATOM 1563 N N . PHE A 1 195 ? -20.327 -1.783 19.618 1.00 42.06 195 PHE A N 1
ATOM 1564 C CA . PHE A 1 195 ? -21.496 -1.748 18.728 1.00 42.06 195 PHE A CA 1
ATOM 1565 C C . PHE A 1 195 ? -21.210 -2.355 17.339 1.00 42.06 195 PHE A C 1
ATOM 1567 O O . PHE A 1 195 ? -22.061 -3.029 16.762 1.00 42.06 195 PHE A O 1
ATOM 1574 N N . GLN A 1 196 ? -19.987 -2.200 16.817 1.00 45.56 196 GLN A N 1
ATOM 1575 C CA . GLN A 1 196 ? -19.583 -2.773 15.524 1.00 45.56 196 GLN A CA 1
ATOM 1576 C C . GLN A 1 196 ? -19.443 -4.304 15.545 1.00 45.56 196 GLN A C 1
ATOM 1578 O O . GLN A 1 196 ? -19.531 -4.922 14.483 1.00 45.56 196 GLN A O 1
ATOM 1583 N N . ARG A 1 197 ? -19.263 -4.914 16.729 1.00 51.41 197 ARG A N 1
ATOM 1584 C CA . ARG A 1 197 ? -19.228 -6.379 16.907 1.00 51.41 197 ARG A CA 1
ATOM 1585 C C . ARG A 1 197 ? -20.605 -7.041 16.805 1.00 51.41 197 ARG A C 1
ATOM 1587 O O . ARG A 1 197 ? -20.665 -8.257 16.781 1.00 51.41 197 ARG A O 1
ATOM 1594 N N . ARG A 1 198 ? -21.704 -6.275 16.802 1.00 46.81 198 ARG A N 1
ATOM 1595 C CA . ARG A 1 198 ? -23.081 -6.810 16.822 1.00 46.81 198 ARG A CA 1
ATOM 1596 C C . ARG A 1 198 ? -23.810 -6.692 15.478 1.00 46.81 198 ARG A C 1
ATOM 1598 O O . ARG A 1 198 ? -25.035 -6.760 15.446 1.00 46.81 198 ARG A O 1
ATOM 1605 N N . ASN A 1 199 ? -23.095 -6.470 14.372 1.00 54.75 199 ASN A N 1
ATOM 1606 C CA . ASN A 1 199 ? -23.711 -6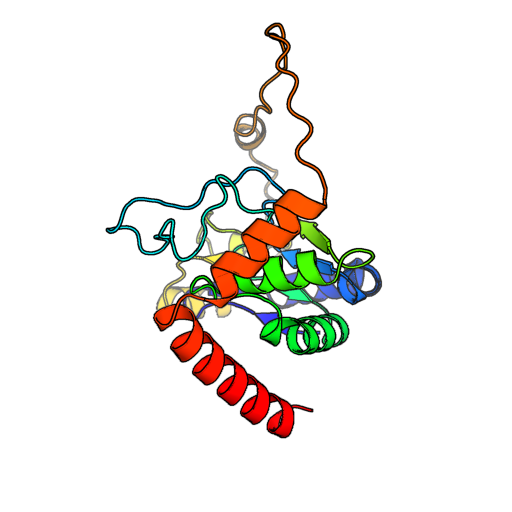.424 13.044 1.00 54.75 199 ASN A CA 1
ATOM 1607 C C . ASN A 1 199 ? -23.653 -7.818 12.384 1.00 54.75 199 ASN A C 1
ATOM 1609 O O . ASN A 1 199 ? -22.579 -8.212 11.929 1.00 54.75 199 ASN A O 1
ATOM 1613 N N . PRO A 1 200 ? -24.784 -8.528 12.225 1.00 52.91 200 PRO A N 1
ATOM 1614 C CA . PRO A 1 200 ? -24.800 -9.918 11.759 1.00 52.91 200 PRO A CA 1
ATOM 1615 C C . PRO A 1 200 ? -24.260 -10.111 10.328 1.00 52.91 200 PRO A C 1
ATOM 1617 O O . PRO A 1 200 ? -23.699 -11.161 10.007 1.00 52.91 200 PRO A O 1
ATOM 1620 N N . ASN A 1 201 ? -24.361 -9.093 9.462 1.00 55.75 201 ASN A N 1
ATOM 1621 C CA . ASN A 1 201 ? -23.759 -9.137 8.121 1.00 55.75 201 ASN A CA 1
ATOM 1622 C C . ASN A 1 201 ? -22.238 -8.981 8.173 1.00 55.75 201 ASN A C 1
ATOM 1624 O O . ASN A 1 201 ? -21.520 -9.619 7.398 1.00 55.75 201 ASN A O 1
ATOM 1628 N N . ASN A 1 202 ? -21.749 -8.164 9.108 1.00 61.00 202 ASN A N 1
ATOM 1629 C CA . ASN A 1 202 ? -20.324 -8.066 9.375 1.00 61.00 202 ASN A CA 1
ATOM 1630 C C . ASN A 1 202 ? -19.815 -9.359 10.017 1.00 61.00 202 ASN A C 1
ATOM 1632 O O . ASN A 1 202 ? -18.757 -9.831 9.638 1.00 61.00 202 ASN A O 1
ATOM 1636 N N . ASP A 1 203 ? -20.600 -10.003 10.882 1.00 67.75 203 ASP A N 1
ATOM 1637 C CA . ASP A 1 203 ? -20.217 -11.261 11.527 1.00 67.75 203 ASP A CA 1
ATOM 1638 C C . ASP A 1 203 ? -20.048 -12.404 10.528 1.00 67.75 203 ASP A C 1
ATOM 1640 O O . ASP A 1 203 ? -19.090 -13.170 10.625 1.00 67.75 203 ASP A O 1
ATOM 1644 N N . ARG A 1 204 ? -20.932 -12.530 9.528 1.00 77.88 204 ARG A N 1
ATOM 1645 C CA . ARG A 1 204 ? -20.769 -13.551 8.480 1.00 77.88 204 ARG A CA 1
ATOM 1646 C C . ARG A 1 204 ? -19.531 -13.278 7.619 1.00 77.88 204 ARG A C 1
ATOM 1648 O O . ARG A 1 204 ? -18.773 -14.209 7.338 1.00 77.88 204 ARG A O 1
ATOM 1655 N N . ALA A 1 205 ? -19.318 -12.025 7.211 1.00 77.56 205 ALA A N 1
ATOM 1656 C CA . ALA A 1 205 ? -18.145 -11.624 6.435 1.00 77.56 205 ALA A CA 1
ATOM 1657 C C . ALA A 1 205 ? -16.845 -11.813 7.234 1.00 77.56 205 ALA A C 1
ATOM 1659 O O . ALA A 1 205 ? -15.905 -12.421 6.725 1.00 77.56 205 ALA A O 1
ATOM 1660 N N . GLN A 1 206 ? -16.835 -11.395 8.501 1.00 80.38 206 GLN A N 1
ATOM 1661 C CA . GLN A 1 206 ? -15.741 -11.577 9.451 1.00 80.38 206 GLN A CA 1
ATOM 1662 C C . GLN A 1 206 ? -15.436 -13.060 9.636 1.00 80.38 206 GLN A C 1
ATOM 1664 O O . GLN A 1 206 ? -14.294 -13.459 9.463 1.00 80.38 206 GLN A O 1
ATOM 1669 N N . ARG A 1 207 ? -16.441 -13.911 9.893 1.00 81.06 207 ARG A N 1
ATOM 1670 C CA . ARG A 1 207 ? -16.245 -15.365 10.027 1.00 81.06 207 ARG A CA 1
ATOM 1671 C C . ARG A 1 207 ? -15.645 -15.976 8.765 1.00 81.06 207 ARG A C 1
ATOM 1673 O O . ARG A 1 207 ? -14.677 -16.726 8.858 1.00 81.06 207 ARG A O 1
ATOM 1680 N N . ARG A 1 208 ? -16.178 -15.646 7.581 1.00 83.38 208 ARG A N 1
ATOM 1681 C CA . ARG A 1 208 ? -15.639 -16.144 6.303 1.00 83.38 208 ARG A CA 1
ATOM 1682 C C . ARG A 1 208 ? -14.196 -15.685 6.092 1.00 83.38 208 ARG A C 1
ATOM 1684 O O . ARG A 1 208 ? -13.357 -16.492 5.704 1.00 83.38 208 ARG A O 1
ATOM 1691 N N . PHE A 1 209 ? -13.910 -14.418 6.378 1.00 79.81 209 PHE A N 1
ATOM 1692 C CA . PHE A 1 209 ? -12.572 -13.849 6.284 1.00 79.81 209 PHE A CA 1
ATOM 1693 C C . PHE A 1 209 ? -11.600 -14.517 7.266 1.00 79.81 209 PHE A C 1
ATOM 1695 O O . PHE A 1 209 ? -10.548 -14.991 6.849 1.00 79.81 209 PHE A O 1
ATOM 1702 N N . SER A 1 210 ? -11.966 -14.650 8.543 1.00 79.19 210 SER A N 1
ATOM 1703 C CA . SER A 1 210 ? -11.152 -15.317 9.564 1.00 79.19 210 SER A CA 1
ATOM 1704 C C . SER A 1 210 ? -10.865 -16.778 9.211 1.00 79.19 210 SER A C 1
ATOM 1706 O O . SER A 1 210 ? -9.735 -17.232 9.385 1.00 79.19 210 SER A O 1
ATOM 1708 N N . LEU A 1 211 ? -11.843 -17.507 8.661 1.00 83.19 211 LEU A N 1
ATOM 1709 C CA . LEU A 1 211 ? -11.634 -18.869 8.161 1.00 83.19 211 LEU A CA 1
ATOM 1710 C C . LEU A 1 211 ? -10.631 -18.902 7.001 1.00 83.19 211 LEU A C 1
ATOM 1712 O O . LEU A 1 211 ? -9.755 -19.764 6.976 1.00 83.19 211 LEU A O 1
ATOM 1716 N N . GLU A 1 212 ? -10.729 -17.964 6.059 1.00 80.69 212 GLU A N 1
ATOM 1717 C CA . GLU A 1 212 ? -9.816 -17.876 4.918 1.00 80.69 212 GLU A CA 1
ATOM 1718 C C . GLU A 1 212 ? -8.387 -17.521 5.356 1.00 80.69 212 GLU A C 1
ATOM 1720 O O . GLU A 1 212 ? -7.421 -18.150 4.919 1.00 80.69 212 GLU A O 1
ATOM 1725 N N . VAL A 1 213 ? -8.244 -16.579 6.292 1.00 75.69 213 VAL A N 1
ATOM 1726 C CA . VAL A 1 213 ? -6.957 -16.247 6.914 1.00 75.69 213 VAL A CA 1
ATOM 1727 C C . VAL A 1 213 ? -6.387 -17.461 7.647 1.00 75.69 213 VAL A C 1
ATOM 1729 O O . VAL A 1 213 ? -5.213 -17.771 7.471 1.00 75.69 213 VAL A O 1
ATOM 1732 N N . ALA A 1 214 ? -7.198 -18.210 8.401 1.00 76.00 214 ALA A N 1
ATOM 1733 C CA . ALA A 1 214 ? -6.754 -19.418 9.099 1.00 76.00 214 ALA A 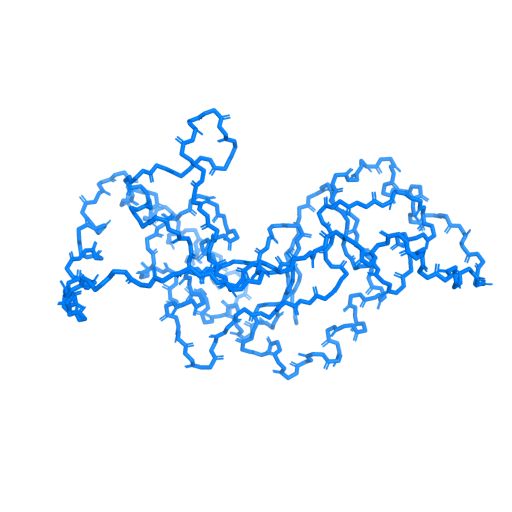CA 1
ATOM 1734 C C . ALA A 1 214 ? -6.332 -20.550 8.141 1.00 76.00 214 ALA A C 1
ATOM 1736 O O . ALA A 1 214 ? -5.397 -21.298 8.438 1.00 76.00 214 ALA A O 1
ATOM 1737 N N . LYS A 1 215 ? -6.991 -20.686 6.982 1.00 76.75 215 LYS A N 1
ATOM 1738 C CA . LYS A 1 215 ? -6.576 -21.616 5.917 1.00 76.75 215 LYS A CA 1
ATOM 1739 C C . LYS A 1 215 ? -5.238 -21.201 5.312 1.00 76.75 215 LYS A C 1
ATOM 1741 O O . LYS A 1 215 ? -4.338 -22.026 5.194 1.00 76.75 215 LYS A O 1
ATOM 1746 N N . LYS A 1 216 ? -5.080 -19.919 4.969 1.00 70.31 216 LYS A N 1
ATOM 1747 C CA . LYS A 1 216 ? -3.843 -19.398 4.367 1.00 70.31 216 LYS A CA 1
ATOM 1748 C C . LYS A 1 216 ? -2.674 -19.379 5.349 1.00 70.31 216 LYS A C 1
ATOM 1750 O O . LYS A 1 216 ? -1.561 -19.686 4.938 1.00 70.31 216 LYS A O 1
ATOM 1755 N N . LYS A 1 217 ? -2.916 -19.102 6.634 1.00 64.44 217 LYS A N 1
ATOM 1756 C CA . LYS A 1 217 ? -1.890 -19.135 7.685 1.00 64.44 217 LYS A CA 1
ATOM 1757 C C . LYS A 1 217 ? -1.196 -20.496 7.748 1.00 64.44 217 LYS A C 1
ATOM 1759 O O . LYS A 1 217 ? 0.013 -20.511 7.848 1.00 64.44 217 LYS A O 1
ATOM 1764 N N . ARG A 1 218 ? -1.943 -21.597 7.593 1.00 62.44 218 ARG A N 1
ATOM 1765 C CA . ARG A 1 218 ? -1.410 -22.973 7.553 1.00 62.44 218 ARG A CA 1
ATOM 1766 C C . ARG A 1 218 ? -0.661 -23.340 6.266 1.00 62.44 218 ARG A C 1
ATOM 1768 O O . ARG A 1 218 ? -0.001 -24.366 6.230 1.00 62.44 218 ARG A O 1
ATOM 1775 N N . ARG A 1 219 ? -0.828 -22.565 5.189 1.00 59.28 219 ARG A N 1
ATOM 1776 C CA . ARG A 1 219 ? -0.227 -22.846 3.873 1.00 59.28 219 ARG A CA 1
ATOM 1777 C C . ARG A 1 219 ? 1.069 -22.071 3.630 1.00 59.28 219 ARG A C 1
ATOM 1779 O O . ARG A 1 219 ? 1.885 -22.503 2.828 1.00 59.28 219 ARG A O 1
ATOM 1786 N N . TRP A 1 220 ? 1.220 -20.910 4.261 1.00 46.06 220 TRP A N 1
ATOM 1787 C CA . TRP A 1 220 ? 2.305 -19.962 3.982 1.00 46.06 220 TRP A CA 1
ATOM 1788 C C . TRP A 1 220 ? 3.264 -19.748 5.160 1.00 46.06 220 TRP A C 1
ATOM 1790 O O . TRP A 1 220 ? 4.290 -19.090 4.984 1.00 46.06 220 TRP A O 1
ATOM 1800 N N . PHE A 1 221 ? 2.931 -20.272 6.340 1.00 49.84 221 PHE A N 1
ATOM 1801 C CA . PHE A 1 221 ? 3.728 -20.215 7.565 1.00 49.84 221 PHE A CA 1
ATOM 1802 C C . PHE A 1 221 ? 3.648 -21.555 8.287 1.00 49.84 221 PHE A C 1
ATOM 1804 O O . PHE A 1 221 ? 4.605 -21.825 9.040 1.00 49.84 221 PHE A O 1
#

Foldseek 3Di:
DDKQADPQKAFQVVLVVVVCVVCVVVQLQEKEAQKDQWDAAQDCDPPDPRHDHCLQPVDRIQNMWHDRLMIDGDVNLVVQLLVCLLVQQDDPRPRSSSQSSQVVSPPPHYYHYDFQSDADDDLDLVVCNDSRHRMYGRHDPVSSVCSVPDDDPPDPPPDPDPVVVPPDDDDDDDDDDDDDDDDDDPVNVVVVSVVSVPDVVSVVVSVVVNVVSVVVVVVPD

pLDDT: mean 80.66, std 23.71, range [25.09, 98.31]

Nearest PDB structures (foldseek):
  7jhm-assembly2_B  TM=8.396E-01  e=7.852E-09  Homo sapiens
  6wmn-assembly1_B  TM=8.628E-01  e=1.888E-08  Homo sapiens
  7jho-assembly2_B  TM=8.618E-01  e=2.278E-08  Homo sapiens
  6wmn-assembly1_A  TM=8.720E-01  e=3.761E-08  Homo sapiens
  6wmn-assembly2_C  TM=8.637E-01  e=2.750E-08  Homo sapiens

Solvent-accessible surface area (backbone atoms only — not comparable to full-atom values): 12959 Å² total; per-residue (Å²): 109,50,73,52,65,59,90,40,46,42,70,26,60,73,38,42,51,55,50,48,66,75,38,48,74,59,23,46,41,21,48,31,14,36,42,46,68,56,78,48,60,64,40,73,49,84,88,42,97,67,46,42,48,58,87,73,47,70,63,78,47,45,82,30,31,40,42,65,56,22,38,34,30,26,59,64,37,49,53,56,37,59,73,44,39,81,80,43,81,65,47,92,55,57,38,51,36,56,30,50,26,34,59,71,66,32,84,86,38,41,81,36,71,40,86,26,39,26,75,73,82,74,85,50,43,59,58,42,66,30,82,68,22,26,22,38,44,81,36,49,74,68,54,49,52,54,37,70,70,53,86,65,75,88,77,80,82,68,69,82,65,80,74,70,77,71,79,74,78,74,86,77,91,82,80,84,86,80,91,79,91,74,87,76,51,76,66,57,58,53,55,56,53,55,59,65,74,71,38,70,71,53,49,54,51,35,50,53,47,47,52,49,52,55,55,47,50,72,73,79,106